Protein AF-A0A1E8FGC3-F1 (afdb_monomer)

Mean predicted aligned error: 10.85 Å

Nearest PDB structures (foldseek):
  5gl6-assembly2_B  TM=4.138E-01  e=1.112E+00  Mycolicibacterium smegmatis MC2 155
  7w6b-assembly1_A  TM=3.724E-01  e=5.476E+00  Streptococcus oralis ATCC 35037
  6u7g-assembly2_B  TM=2.887E-01  e=6.823E+00  Homo sapiens
  3fzz-assembly2_B  TM=2.451E-01  e=6.823E+00  Mus musculus

Foldseek 3Di:
DVVLVVVLVVLVVLQPPQDFAWDFWCALQNQFQKWKKWAFPVRDIDIFTWHHPDPRKIWTFDPDFQTKIKMAGTGLQFDPPVDPPDTHNKIKTAQGDAVTTFTFKMKIFRVVVQKWWQQAAQDPPDHHGGFHHKDKPDDDPQWDWDFDPAPDDRTGRMIMTGRPPGGHHHRDIMIMRIHMIGGPDRPNRCSVVVSVVSVVVVVVVVVVD

Radius of gyration: 23.13 Å; Cα contacts (8 Å, |Δi|>4): 502; chains: 1; bounding box: 55×41×76 Å

Structure (mmCIF, N/CA/C/O backbone):
data_AF-A0A1E8FGC3-F1
#
_entry.id   AF-A0A1E8FGC3-F1
#
loop_
_atom_site.group_PDB
_atom_site.id
_atom_site.type_symbol
_atom_site.label_atom_id
_atom_site.label_alt_id
_atom_site.label_comp_id
_atom_site.label_asym_id
_atom_site.label_entity_id
_atom_site.label_seq_id
_atom_site.pdbx_PDB_ins_code
_atom_site.Cartn_x
_atom_site.Cartn_y
_atom_site.Cartn_z
_atom_site.occupancy
_atom_site.B_iso_or_equiv
_atom_site.auth_seq_id
_atom_site.auth_comp_id
_atom_site.auth_asym_id
_atom_site.auth_atom_id
_atom_site.pdbx_PDB_model_num
ATOM 1 N N . MET A 1 1 ? -35.840 -13.912 43.875 1.00 50.34 1 MET A N 1
ATOM 2 C CA . MET A 1 1 ? -35.301 -14.511 42.632 1.00 50.34 1 MET A CA 1
ATOM 3 C C . MET A 1 1 ? -35.577 -13.643 41.404 1.00 50.34 1 MET A C 1
ATOM 5 O O . MET A 1 1 ? -34.613 -13.247 40.772 1.00 50.34 1 MET A O 1
ATOM 9 N N . LYS A 1 2 ? -36.827 -13.228 41.125 1.00 51.66 2 LYS A N 1
ATOM 10 C CA . LYS A 1 2 ? -37.170 -12.381 39.955 1.00 51.66 2 LYS A CA 1
ATOM 11 C C . LYS A 1 2 ? -36.380 -11.058 39.821 1.00 51.66 2 LYS A C 1
ATOM 13 O O . LYS A 1 2 ? -36.024 -10.684 38.717 1.00 51.66 2 LYS A O 1
ATOM 18 N N . LYS A 1 3 ? -36.044 -10.388 40.932 1.00 53.03 3 LYS A N 1
ATOM 19 C CA . LYS A 1 3 ? -35.334 -9.088 40.930 1.00 53.03 3 LYS A CA 1
ATOM 20 C C . LYS A 1 3 ? -33.875 -9.167 40.444 1.00 53.03 3 LYS A C 1
ATOM 22 O O . LYS A 1 3 ? -33.372 -8.209 39.878 1.00 53.03 3 LYS A O 1
ATOM 27 N N . TYR A 1 4 ? -33.217 -10.313 40.635 1.00 58.59 4 TYR A N 1
ATOM 28 C CA . TYR A 1 4 ? -31.814 -10.516 40.246 1.00 58.59 4 TYR A CA 1
ATOM 29 C C . TYR A 1 4 ? -31.668 -10.948 38.778 1.00 58.59 4 TYR A C 1
ATOM 31 O O . TYR A 1 4 ? -30.671 -10.626 38.146 1.00 58.59 4 TYR A O 1
ATOM 39 N N . LEU A 1 5 ? -32.690 -11.610 38.221 1.00 58.03 5 LEU A N 1
ATOM 40 C CA . LEU A 1 5 ? -32.760 -11.960 36.797 1.00 58.03 5 LEU A CA 1
ATOM 41 C C . LEU A 1 5 ? -32.915 -10.722 35.904 1.00 58.03 5 LEU A C 1
ATOM 43 O O . LEU A 1 5 ? -32.288 -10.649 34.857 1.00 58.03 5 LEU A O 1
ATOM 47 N N . ILE A 1 6 ? -33.695 -9.729 36.343 1.00 60.19 6 ILE A N 1
ATOM 48 C CA . ILE A 1 6 ? -33.874 -8.469 35.604 1.00 60.19 6 ILE A CA 1
ATOM 49 C C . ILE A 1 6 ? -32.572 -7.651 35.606 1.00 60.19 6 ILE A C 1
ATOM 51 O O . ILE A 1 6 ? -32.184 -7.129 34.569 1.00 60.19 6 ILE A O 1
ATOM 55 N N . ALA A 1 7 ? -31.851 -7.601 36.732 1.00 59.44 7 ALA A N 1
ATOM 56 C CA . ALA A 1 7 ? -30.554 -6.926 36.808 1.00 59.44 7 ALA A CA 1
ATOM 57 C C . ALA A 1 7 ? -29.481 -7.593 35.921 1.00 59.44 7 ALA A C 1
ATOM 59 O O . ALA A 1 7 ? -28.718 -6.891 35.266 1.00 59.44 7 ALA A O 1
ATOM 60 N N . MET A 1 8 ? -29.459 -8.933 35.839 1.00 59.53 8 MET A N 1
ATOM 61 C CA . MET A 1 8 ? -28.598 -9.655 34.887 1.00 59.53 8 MET A CA 1
ATOM 62 C C . MET A 1 8 ? -28.982 -9.383 33.430 1.00 59.53 8 MET A C 1
ATOM 64 O O . MET A 1 8 ? -28.097 -9.195 32.603 1.00 59.53 8 MET A O 1
ATOM 68 N N . ALA A 1 9 ? -30.278 -9.344 33.108 1.00 59.72 9 ALA A N 1
ATOM 69 C CA . ALA A 1 9 ? -30.739 -9.078 31.746 1.00 59.72 9 ALA A CA 1
ATOM 70 C C . ALA A 1 9 ? -30.369 -7.658 31.280 1.00 59.72 9 ALA A C 1
ATOM 72 O O . ALA A 1 9 ? -29.897 -7.492 30.161 1.00 59.72 9 ALA A O 1
ATOM 73 N N . VAL A 1 10 ? -30.501 -6.650 32.150 1.00 61.50 10 VAL A N 1
ATOM 74 C CA . VAL A 1 10 ? -30.110 -5.261 31.841 1.00 61.50 10 VAL A CA 1
ATOM 75 C C . VAL A 1 10 ? -28.591 -5.122 31.686 1.00 61.50 10 VAL A C 1
ATOM 77 O O . VAL A 1 10 ? -28.137 -4.453 30.762 1.00 61.50 10 VAL A O 1
ATOM 80 N N . ALA A 1 11 ? -27.802 -5.798 32.529 1.00 58.03 11 ALA A N 1
ATOM 81 C CA . ALA A 1 11 ? -26.344 -5.810 32.400 1.00 58.03 11 ALA A CA 1
ATOM 82 C C . ALA A 1 11 ? -25.876 -6.497 31.104 1.00 58.03 11 ALA A C 1
ATOM 84 O O . ALA A 1 11 ? -24.951 -6.009 30.462 1.00 58.03 11 ALA A O 1
ATOM 85 N N . MET A 1 12 ? -26.534 -7.584 30.680 1.00 56.78 12 MET A N 1
ATOM 86 C CA . MET A 1 12 ? -26.222 -8.241 29.406 1.00 56.78 12 MET A CA 1
ATOM 87 C C . MET A 1 12 ? -26.560 -7.352 28.206 1.00 56.78 12 MET A C 1
ATOM 89 O O . MET A 1 12 ? -25.716 -7.194 27.338 1.00 56.78 12 MET A O 1
ATOM 93 N N . VAL A 1 13 ? -27.730 -6.705 28.171 1.00 59.41 13 VAL A N 1
ATOM 94 C CA . VAL A 1 13 ? -28.122 -5.841 27.036 1.00 59.41 13 VAL A CA 1
ATOM 95 C C . VAL A 1 13 ? -27.201 -4.623 26.888 1.00 59.41 13 VAL A C 1
ATOM 97 O O . VAL A 1 13 ? -26.851 -4.264 25.770 1.00 59.41 13 VAL A O 1
ATOM 100 N N . ALA A 1 14 ? -26.730 -4.035 27.992 1.00 55.53 14 ALA A N 1
ATOM 101 C CA . ALA A 1 14 ? -25.766 -2.930 27.955 1.00 55.53 14 ALA A CA 1
ATOM 102 C C . ALA A 1 14 ? -24.338 -3.352 27.542 1.00 55.53 14 ALA A C 1
ATOM 104 O O . ALA A 1 14 ? -23.494 -2.494 27.306 1.00 55.53 14 ALA A O 1
ATOM 105 N N . SER A 1 15 ? -24.050 -4.657 27.474 1.00 52.38 15 SER A N 1
ATOM 106 C CA . SER A 1 15 ? -22.714 -5.184 27.157 1.00 52.38 15 SER A CA 1
ATOM 107 C C . SER A 1 15 ? -22.475 -5.414 25.659 1.00 52.38 15 SER A C 1
ATOM 109 O O . SER A 1 15 ? -21.340 -5.688 25.284 1.00 52.38 15 SER A O 1
ATOM 111 N N . PHE A 1 16 ? -23.508 -5.326 24.809 1.00 53.41 16 PHE A N 1
ATOM 112 C CA . PHE A 1 16 ? -23.444 -5.736 23.394 1.00 53.41 16 PHE A CA 1
ATOM 113 C C . PHE A 1 16 ? -23.372 -4.585 22.376 1.00 53.41 16 PHE A C 1
ATOM 115 O O . PHE A 1 16 ? -23.535 -4.829 21.187 1.00 53.41 16 PHE A O 1
ATOM 122 N N . SER A 1 17 ? -23.128 -3.343 22.796 1.00 49.72 17 SER A N 1
ATOM 123 C CA . SER A 1 17 ? -23.096 -2.185 21.886 1.00 49.72 17 SER A CA 1
ATOM 124 C C . SER A 1 17 ? -21.729 -1.498 21.839 1.00 49.72 17 SER A C 1
ATOM 126 O O . SER A 1 17 ? -21.640 -0.285 22.025 1.00 49.72 17 SER A O 1
ATOM 128 N N . ALA A 1 18 ? -20.660 -2.264 21.630 1.00 50.44 18 ALA A N 1
ATOM 129 C CA . ALA A 1 18 ? -19.385 -1.702 21.200 1.00 50.44 18 ALA A CA 1
ATOM 130 C C . ALA A 1 18 ? -19.299 -1.865 19.678 1.00 50.44 18 ALA A C 1
ATOM 132 O O . ALA A 1 18 ? -19.001 -2.952 19.193 1.00 50.44 18 ALA A O 1
ATOM 133 N N . ASN A 1 19 ? -19.630 -0.808 18.938 1.00 53.62 19 ASN A N 1
ATOM 134 C CA . ASN A 1 19 ? -19.254 -0.725 17.530 1.00 53.62 19 ASN A CA 1
ATOM 135 C C . ASN A 1 19 ? -17.783 -0.300 17.494 1.00 53.62 19 ASN A C 1
ATOM 137 O O . ASN A 1 19 ? -17.410 0.622 18.224 1.00 53.62 19 ASN A O 1
ATOM 141 N N . ALA A 1 20 ? -16.955 -0.977 16.698 1.00 55.41 20 ALA A N 1
ATOM 142 C CA . ALA A 1 20 ? -15.620 -0.474 16.403 1.00 55.41 20 ALA A CA 1
ATOM 143 C C . ALA A 1 20 ? -15.782 0.888 15.715 1.00 55.41 20 ALA A C 1
ATOM 145 O O . ALA A 1 20 ? -16.484 0.991 14.712 1.00 55.41 20 ALA A O 1
ATOM 146 N N . SER A 1 21 ? -15.229 1.93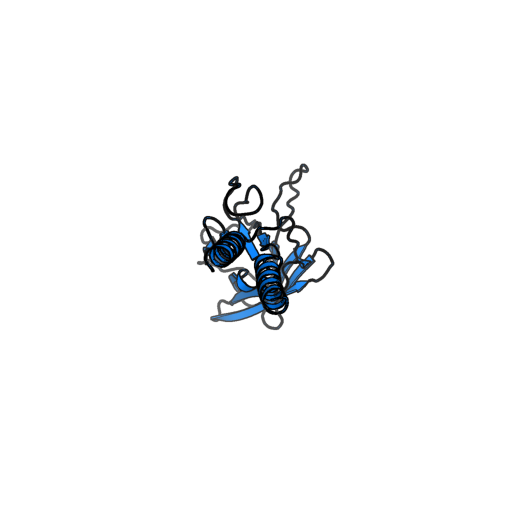8 16.318 1.00 68.94 21 SER A N 1
ATOM 147 C CA . SER A 1 21 ? -15.055 3.223 15.635 1.00 68.94 21 SER A CA 1
ATOM 148 C C . SER A 1 21 ? -13.870 3.097 14.681 1.00 68.94 21 SER A C 1
ATOM 150 O O . SER A 1 21 ? -13.056 2.194 14.854 1.00 68.94 21 SER A O 1
ATOM 152 N N . PHE A 1 22 ? -13.736 4.008 13.728 1.00 76.06 22 PHE A N 1
ATOM 153 C CA . PHE A 1 22 ? -12.507 4.175 12.952 1.00 76.06 22 PHE A CA 1
ATOM 154 C C . PHE A 1 22 ? -11.732 5.408 13.444 1.00 76.06 22 PHE A C 1
ATOM 156 O O . PHE A 1 22 ? -12.323 6.277 14.101 1.00 76.06 22 PHE A O 1
ATOM 163 N N . ILE A 1 23 ? -10.419 5.452 13.202 1.00 74.75 23 ILE A N 1
ATOM 164 C CA . ILE A 1 23 ? -9.526 6.565 13.572 1.00 74.75 23 ILE A CA 1
ATOM 165 C C . ILE A 1 23 ? -8.930 7.191 12.304 1.00 74.75 23 ILE A C 1
ATOM 167 O O . ILE A 1 23 ? -8.364 6.476 11.484 1.00 74.75 23 ILE A O 1
ATOM 171 N N . THR A 1 24 ? -9.049 8.521 12.187 1.00 70.56 24 THR A N 1
ATOM 172 C CA . THR A 1 24 ? -8.449 9.349 11.123 1.00 70.56 24 THR A CA 1
ATOM 173 C C . THR A 1 24 ? -6.958 9.559 11.367 1.00 70.56 24 THR A C 1
ATOM 175 O O . THR A 1 24 ? -6.530 9.590 12.525 1.00 70.56 24 THR A O 1
ATOM 178 N N . GLY A 1 25 ? -6.209 9.919 10.327 1.00 77.19 25 GLY A N 1
ATOM 179 C CA . GLY A 1 25 ? -4.827 10.376 10.483 1.00 77.19 25 GLY A CA 1
ATOM 180 C C . GLY A 1 25 ? -3.825 9.233 10.546 1.00 77.19 25 GLY A C 1
ATOM 181 O O . GLY A 1 25 ? -2.815 9.348 11.240 1.00 77.19 25 GLY A O 1
ATOM 182 N N . VAL A 1 26 ? -4.139 8.118 9.883 1.00 87.81 26 VAL A N 1
ATOM 183 C CA . VAL A 1 26 ? -3.269 6.946 9.816 1.00 87.81 26 VAL A CA 1
ATOM 184 C C . VAL A 1 26 ? -2.040 7.313 9.004 1.00 87.81 26 VAL A C 1
ATOM 186 O O . VAL A 1 26 ? -2.127 7.553 7.797 1.00 87.81 26 VAL A O 1
ATOM 189 N N . THR A 1 27 ? -0.890 7.354 9.668 1.00 90.75 27 THR A N 1
ATOM 190 C CA . THR A 1 27 ? 0.381 7.658 9.020 1.00 90.75 27 THR A CA 1
ATOM 191 C C . THR A 1 27 ? 1.063 6.404 8.490 1.00 90.75 27 THR A C 1
ATOM 193 O O . THR A 1 27 ? 0.763 5.285 8.908 1.00 90.75 27 THR A O 1
ATOM 196 N N . GLY A 1 28 ? 2.064 6.581 7.625 1.00 90.69 28 GLY A N 1
ATOM 197 C CA . GLY A 1 28 ? 2.915 5.473 7.189 1.00 90.69 28 GLY A CA 1
ATOM 198 C C . GLY A 1 28 ? 3.582 4.721 8.349 1.00 90.69 28 GLY A C 1
ATOM 199 O O . GLY A 1 28 ? 3.829 3.526 8.230 1.00 90.69 28 GLY A O 1
ATOM 200 N N . ALA A 1 29 ? 3.841 5.368 9.490 1.00 92.25 29 ALA A N 1
ATOM 201 C CA . ALA A 1 29 ? 4.400 4.691 10.664 1.00 92.25 29 ALA A CA 1
ATOM 202 C C . ALA A 1 29 ? 3.380 3.790 11.388 1.00 92.25 29 ALA A C 1
ATOM 204 O O . ALA A 1 29 ? 3.768 2.778 11.974 1.00 92.25 29 ALA A O 1
ATOM 205 N N . ASP A 1 30 ? 2.090 4.133 11.337 1.00 91.88 30 ASP A N 1
ATOM 206 C CA . ASP A 1 30 ? 1.026 3.390 12.025 1.00 91.88 30 ASP A CA 1
ATOM 207 C C . ASP A 1 30 ? 0.712 2.063 11.325 1.00 91.88 30 ASP A C 1
ATOM 209 O O . ASP A 1 30 ? 0.358 1.086 11.974 1.00 91.88 30 ASP A O 1
ATOM 213 N N . MET A 1 31 ? 0.928 2.008 10.012 1.00 92.69 31 MET A N 1
ATOM 214 C CA . MET A 1 31 ? 0.630 0.888 9.109 1.00 92.69 31 MET A CA 1
ATOM 215 C C . MET A 1 31 ? 1.508 -0.365 9.286 1.00 92.69 31 MET A C 1
ATOM 217 O O . MET A 1 31 ? 1.504 -1.264 8.442 1.00 92.69 31 MET A O 1
ATOM 221 N N . ALA A 1 32 ? 2.289 -0.444 10.363 1.00 93.31 32 ALA A N 1
ATOM 222 C CA . ALA A 1 32 ? 3.163 -1.578 10.619 1.00 93.31 32 ALA A CA 1
ATOM 223 C C . ALA A 1 32 ? 2.374 -2.901 10.680 1.00 93.31 32 ALA A C 1
ATOM 225 O O . ALA A 1 32 ? 1.359 -3.008 11.367 1.00 93.31 32 ALA A O 1
ATOM 226 N N . GLY A 1 33 ? 2.870 -3.928 9.985 1.00 92.81 33 GLY A N 1
ATOM 227 C CA . GLY A 1 33 ? 2.230 -5.247 9.922 1.00 92.81 33 GLY A CA 1
ATOM 228 C C . GLY A 1 33 ? 1.364 -5.500 8.685 1.00 92.81 33 GLY A C 1
ATOM 229 O O . GLY A 1 33 ? 0.943 -6.637 8.489 1.00 92.81 33 GLY A O 1
ATOM 230 N N . ILE A 1 34 ? 1.130 -4.496 7.833 1.00 95.06 34 ILE A N 1
ATOM 231 C CA . ILE A 1 34 ? 0.504 -4.688 6.514 1.00 95.06 34 ILE A CA 1
ATOM 232 C C . ILE A 1 34 ? 1.370 -5.607 5.644 1.00 95.06 34 ILE A C 1
ATOM 234 O O . ILE A 1 34 ? 2.593 -5.472 5.619 1.00 95.06 34 ILE A O 1
ATOM 238 N N . GLU A 1 35 ? 0.744 -6.506 4.886 1.00 96.75 35 GLU A N 1
ATOM 239 C CA . GLU A 1 35 ? 1.446 -7.347 3.917 1.00 96.75 35 GLU A CA 1
ATOM 240 C C . GLU A 1 35 ? 1.371 -6.739 2.515 1.00 96.75 35 GLU A C 1
ATOM 242 O O . GLU A 1 35 ? 0.292 -6.499 1.964 1.00 96.75 35 GLU A O 1
ATOM 247 N N . VAL A 1 36 ? 2.539 -6.523 1.913 1.00 97.62 36 VAL A N 1
ATOM 248 C CA . VAL A 1 36 ? 2.691 -6.033 0.544 1.00 97.62 36 VAL A CA 1
ATOM 249 C C . VAL A 1 36 ? 3.303 -7.139 -0.296 1.00 97.62 36 VAL A C 1
ATOM 251 O O . VAL A 1 36 ? 4.404 -7.600 -0.018 1.00 97.62 36 VAL A O 1
ATOM 254 N N . THR A 1 37 ? 2.586 -7.571 -1.325 1.00 97.38 37 THR A N 1
ATOM 255 C CA . THR A 1 37 ? 2.991 -8.662 -2.211 1.00 97.38 37 THR A CA 1
ATOM 256 C C . THR A 1 37 ? 3.184 -8.157 -3.631 1.00 97.38 37 THR A C 1
ATOM 258 O O . THR A 1 37 ? 2.309 -7.505 -4.195 1.00 97.38 37 THR A O 1
ATOM 261 N N . VAL A 1 38 ? 4.312 -8.512 -4.227 1.00 97.06 38 VAL A N 1
ATOM 262 C CA . VAL A 1 38 ? 4.693 -8.192 -5.597 1.00 97.06 38 VAL A CA 1
ATOM 263 C C . VAL A 1 38 ? 4.804 -9.487 -6.394 1.00 97.06 38 VAL A C 1
ATOM 265 O O . VAL A 1 38 ? 5.448 -10.440 -5.962 1.00 97.06 38 VAL A O 1
ATOM 268 N N . SER A 1 39 ? 4.161 -9.532 -7.560 1.00 96.00 39 SER A N 1
ATOM 269 C CA . SER A 1 39 ? 4.302 -10.627 -8.527 1.00 96.00 39 SER A CA 1
ATOM 270 C C . SER A 1 39 ? 5.148 -10.169 -9.703 1.00 96.00 39 SER A C 1
ATOM 272 O O . SER A 1 39 ? 4.937 -9.074 -10.222 1.00 96.00 39 SER A O 1
ATOM 274 N N . PHE A 1 40 ? 6.080 -11.009 -10.138 1.00 94.81 40 PHE A N 1
ATOM 275 C CA . PHE A 1 40 ? 6.985 -10.719 -11.244 1.00 94.81 40 PHE A CA 1
ATOM 276 C C . PHE A 1 40 ? 6.608 -11.507 -12.501 1.00 94.81 40 PHE A C 1
ATOM 278 O O . PHE A 1 40 ? 5.952 -12.549 -12.443 1.00 94.81 40 PHE A O 1
ATOM 285 N N . LEU A 1 41 ? 7.084 -11.039 -13.657 1.00 92.81 41 LEU A N 1
ATOM 286 C CA . LEU A 1 41 ? 6.810 -11.656 -14.961 1.00 92.81 41 LEU A CA 1
ATOM 287 C C . LEU A 1 41 ? 7.301 -13.110 -15.072 1.00 92.81 41 LEU A C 1
ATOM 289 O O . LEU A 1 41 ? 6.731 -13.905 -15.817 1.00 92.81 41 LEU A O 1
ATOM 293 N N . ASP A 1 42 ? 8.356 -13.471 -14.341 1.00 90.56 42 ASP A N 1
ATOM 294 C CA . ASP A 1 42 ? 8.881 -14.841 -14.303 1.00 90.56 42 ASP A CA 1
ATOM 295 C C . ASP A 1 42 ? 8.032 -15.799 -13.443 1.00 90.56 42 ASP A C 1
ATOM 297 O O . ASP A 1 42 ? 8.342 -16.990 -13.349 1.00 90.56 42 ASP A O 1
ATOM 301 N N . GLY A 1 43 ? 6.948 -15.292 -12.846 1.00 91.69 43 GLY A N 1
ATOM 302 C CA . GLY A 1 43 ? 6.042 -16.021 -11.966 1.00 91.69 43 GLY A CA 1
ATOM 303 C C . GLY A 1 43 ? 6.520 -16.107 -10.518 1.00 91.69 43 GLY A C 1
ATOM 304 O O . GLY A 1 43 ? 5.843 -16.737 -9.702 1.00 91.69 43 GLY A O 1
ATOM 305 N N . SER A 1 44 ? 7.666 -15.508 -10.179 1.00 93.31 44 SER A N 1
ATOM 306 C CA . SER A 1 44 ? 8.077 -15.362 -8.785 1.00 93.31 44 SER A CA 1
ATOM 307 C C . SER A 1 44 ? 7.187 -14.349 -8.061 1.00 93.31 44 SER A C 1
ATOM 309 O O . SER A 1 44 ? 6.567 -13.472 -8.667 1.00 93.31 44 SER A O 1
ATOM 311 N N . ILE A 1 45 ? 7.088 -14.516 -6.745 1.00 95.25 45 ILE A N 1
ATOM 312 C CA . ILE A 1 45 ? 6.288 -13.673 -5.863 1.00 95.25 45 ILE A CA 1
ATOM 313 C C . ILE A 1 45 ? 7.152 -13.346 -4.652 1.00 95.25 45 ILE A C 1
ATOM 315 O O . ILE A 1 45 ? 7.791 -14.241 -4.092 1.00 95.25 45 ILE A O 1
ATOM 319 N N . GLU A 1 46 ? 7.155 -12.083 -4.249 1.00 95.44 46 GLU A N 1
ATOM 320 C CA . GLU A 1 46 ? 7.793 -11.623 -3.020 1.00 95.44 46 GLU A CA 1
ATOM 321 C C . GLU A 1 46 ? 6.760 -10.903 -2.157 1.00 95.44 46 GLU A C 1
ATOM 323 O O . GLU A 1 46 ? 5.984 -10.091 -2.654 1.00 95.44 46 GLU A O 1
ATOM 328 N N . THR A 1 47 ? 6.759 -11.200 -0.862 1.00 96.12 47 THR A N 1
ATOM 329 C CA . THR A 1 47 ? 5.929 -10.515 0.128 1.00 96.12 47 THR A CA 1
ATOM 330 C C . THR A 1 47 ? 6.848 -9.880 1.155 1.00 96.12 47 THR A C 1
ATOM 332 O O . THR A 1 47 ? 7.738 -10.550 1.677 1.00 96.12 47 THR A O 1
ATOM 335 N N . ALA A 1 48 ? 6.613 -8.609 1.452 1.00 96.56 48 ALA A N 1
ATOM 336 C CA . ALA A 1 48 ? 7.277 -7.882 2.519 1.00 96.56 48 ALA A CA 1
ATOM 337 C C . ALA A 1 48 ? 6.235 -7.319 3.487 1.00 96.56 48 ALA A C 1
ATOM 339 O O . ALA A 1 48 ? 5.123 -6.952 3.098 1.00 96.56 48 ALA A O 1
ATOM 340 N N . THR A 1 49 ? 6.605 -7.264 4.761 1.00 96.50 49 THR A N 1
ATOM 341 C CA . THR A 1 49 ? 5.785 -6.654 5.802 1.00 96.50 49 THR A CA 1
ATOM 342 C C . THR A 1 49 ? 6.139 -5.179 5.915 1.00 96.50 49 THR A C 1
ATOM 344 O O . THR A 1 49 ? 7.306 -4.800 5.856 1.00 96.50 49 THR A O 1
ATOM 347 N N . TRP A 1 50 ? 5.122 -4.342 6.064 1.00 97.06 50 TRP A N 1
ATOM 348 C CA . TRP A 1 50 ? 5.279 -2.915 6.272 1.00 97.06 50 TRP A CA 1
ATOM 349 C C . TRP A 1 50 ? 5.888 -2.625 7.644 1.00 97.06 50 TRP A C 1
ATOM 351 O O . TRP A 1 50 ? 5.413 -3.131 8.665 1.00 97.06 50 TRP A O 1
ATOM 361 N N . GLU A 1 51 ? 6.898 -1.763 7.676 1.00 96.69 51 GLU A N 1
ATOM 362 C CA . GLU A 1 51 ? 7.593 -1.348 8.890 1.00 96.69 51 GLU A CA 1
ATOM 363 C C . GLU A 1 51 ? 7.660 0.177 9.001 1.00 96.69 51 GLU A C 1
ATOM 365 O O . GLU A 1 51 ? 7.775 0.897 8.006 1.00 96.69 51 GLU A O 1
ATOM 370 N N . ALA A 1 52 ? 7.626 0.685 10.234 1.00 96.50 52 ALA A N 1
ATOM 371 C CA . ALA A 1 52 ? 7.851 2.099 10.502 1.00 96.50 52 ALA A CA 1
ATOM 372 C C . ALA A 1 52 ? 9.332 2.454 10.294 1.00 96.50 52 ALA A C 1
ATOM 374 O O . ALA A 1 52 ? 10.225 1.836 10.875 1.00 96.50 52 ALA A O 1
ATOM 375 N N . THR A 1 53 ? 9.596 3.495 9.506 1.00 95.31 53 THR A N 1
ATOM 376 C CA . THR A 1 53 ? 10.951 4.007 9.231 1.00 95.31 53 THR A CA 1
ATOM 377 C C . THR A 1 53 ? 11.227 5.332 9.939 1.00 95.31 53 THR A C 1
ATOM 379 O O . THR A 1 53 ? 12.384 5.696 10.163 1.00 95.31 53 THR A O 1
ATOM 382 N N . SER A 1 54 ? 10.175 6.053 10.330 1.00 93.81 54 SER A N 1
ATOM 383 C CA . SER A 1 54 ? 10.251 7.276 11.126 1.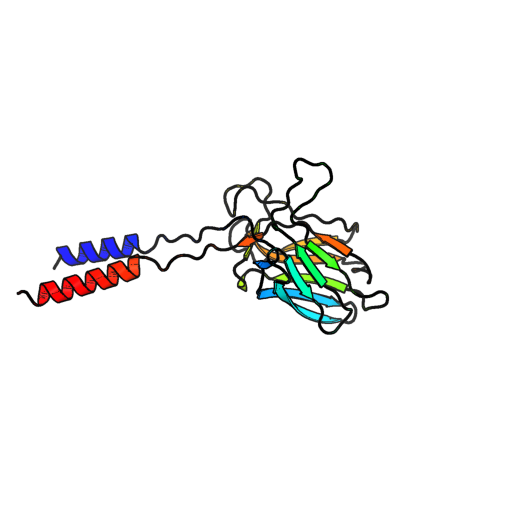00 93.81 54 SER A CA 1
ATOM 384 C C . SER A 1 54 ? 9.029 7.399 12.049 1.00 93.81 54 SER A C 1
ATOM 386 O O . SER A 1 54 ? 8.273 6.449 12.222 1.00 93.81 54 SER A O 1
ATOM 388 N N . ALA A 1 55 ? 8.838 8.564 12.674 1.00 89.94 55 ALA A N 1
ATOM 389 C CA . ALA A 1 55 ? 7.641 8.844 13.469 1.00 89.94 55 ALA A CA 1
ATOM 390 C C . ALA A 1 55 ? 6.364 9.014 12.622 1.00 89.94 55 ALA A C 1
ATOM 392 O O . ALA A 1 55 ? 5.274 8.955 13.176 1.00 89.94 55 ALA A O 1
ATOM 393 N N . THR A 1 56 ? 6.502 9.267 11.319 1.00 89.81 56 THR A N 1
ATOM 394 C CA . THR A 1 56 ? 5.386 9.498 10.381 1.00 89.81 56 THR A CA 1
ATOM 395 C C . THR A 1 56 ? 5.484 8.646 9.121 1.00 89.81 56 THR A C 1
ATOM 397 O O . THR A 1 56 ? 4.511 8.546 8.380 1.00 89.81 56 THR A O 1
ATOM 400 N N . ALA A 1 57 ? 6.643 8.037 8.870 1.00 93.25 57 ALA A N 1
ATOM 401 C CA . ALA A 1 57 ? 6.924 7.287 7.660 1.00 93.25 57 ALA A CA 1
ATOM 402 C C . ALA A 1 57 ? 7.034 5.791 7.925 1.00 93.25 57 ALA A C 1
ATOM 404 O O . ALA A 1 57 ? 7.534 5.356 8.967 1.00 93.25 57 ALA A O 1
ATOM 405 N N . GLY A 1 58 ? 6.658 5.011 6.922 1.00 96.25 58 GLY A N 1
ATOM 406 C CA . GLY A 1 58 ? 6.858 3.573 6.881 1.00 96.25 58 GLY A CA 1
ATOM 407 C C . GLY A 1 58 ? 6.830 3.048 5.455 1.00 96.25 58 GLY A C 1
ATOM 408 O O . GLY A 1 58 ? 6.622 3.799 4.499 1.00 96.25 58 GLY A O 1
ATOM 409 N N . GLY A 1 59 ? 7.094 1.760 5.314 1.00 96.81 59 GLY A N 1
ATOM 410 C CA . GLY A 1 59 ? 7.028 1.095 4.029 1.00 96.81 59 GLY A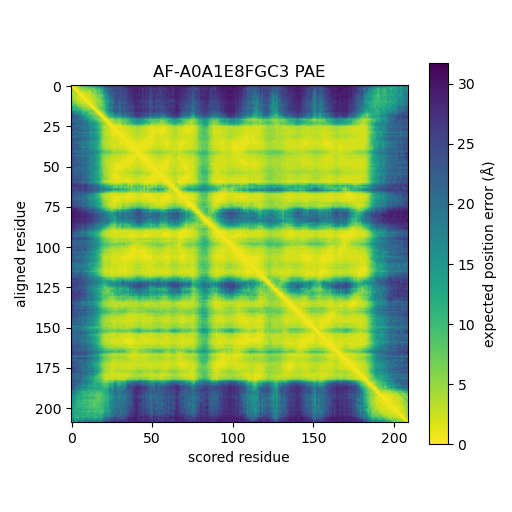 CA 1
ATOM 411 C C . GLY A 1 59 ? 7.333 -0.387 4.107 1.00 96.81 59 GLY A C 1
ATOM 412 O O . GLY A 1 59 ? 7.836 -0.885 5.112 1.00 96.81 59 GLY A O 1
ATOM 413 N N . ALA A 1 60 ? 7.046 -1.074 3.012 1.00 97.44 60 ALA A N 1
ATOM 414 C CA . ALA A 1 60 ? 7.491 -2.430 2.750 1.00 97.44 60 ALA A CA 1
ATOM 415 C C . ALA A 1 60 ? 8.622 -2.388 1.715 1.00 97.44 60 ALA A C 1
ATOM 417 O O . ALA A 1 60 ? 8.528 -1.680 0.708 1.00 97.44 60 ALA A O 1
ATOM 418 N N . PHE A 1 61 ? 9.689 -3.141 1.961 1.00 96.31 61 PHE A N 1
ATOM 419 C CA . PHE A 1 61 ? 10.904 -3.129 1.150 1.00 96.31 61 PHE A CA 1
ATOM 420 C C . PHE A 1 61 ? 11.243 -4.551 0.712 1.00 96.31 61 PHE A C 1
ATOM 422 O O . PHE A 1 61 ? 11.153 -5.481 1.511 1.00 96.31 61 PHE A O 1
ATOM 429 N N . SER A 1 62 ? 11.652 -4.714 -0.545 1.00 90.38 62 SER A N 1
ATOM 430 C CA . SER A 1 62 ? 12.201 -5.974 -1.039 1.00 90.38 62 SER A CA 1
ATOM 431 C C . SER A 1 62 ? 13.453 -6.340 -0.250 1.00 90.38 62 SER A C 1
ATOM 433 O O . SER A 1 62 ? 14.380 -5.536 -0.120 1.00 90.38 62 SER A O 1
ATOM 435 N N . GLU A 1 63 ? 13.500 -7.573 0.241 1.00 76.69 63 GLU A N 1
ATOM 436 C CA . GLU A 1 63 ? 14.691 -8.121 0.892 1.00 76.69 63 GLU A CA 1
ATOM 437 C C . GLU A 1 63 ? 15.559 -8.908 -0.097 1.00 76.69 63 GLU A C 1
ATOM 439 O O . GLU A 1 63 ? 16.713 -9.232 0.207 1.00 76.69 63 GLU A O 1
ATOM 444 N N . THR A 1 64 ? 15.013 -9.254 -1.270 1.00 81.25 64 THR A N 1
ATOM 445 C CA . THR A 1 64 ? 15.630 -10.240 -2.160 1.00 81.25 64 THR A CA 1
ATOM 446 C C . THR A 1 64 ? 15.583 -9.879 -3.643 1.00 81.25 64 THR A C 1
ATOM 448 O O . THR A 1 64 ? 16.643 -9.808 -4.272 1.00 81.25 64 THR A O 1
ATOM 451 N N . ILE A 1 65 ? 14.398 -9.692 -4.234 1.00 77.19 65 ILE A N 1
ATOM 452 C CA . ILE A 1 65 ? 14.228 -9.658 -5.690 1.00 77.19 65 ILE A CA 1
ATOM 453 C C . ILE A 1 65 ? 13.905 -8.244 -6.160 1.00 77.19 65 ILE A C 1
ATOM 455 O O . ILE A 1 65 ? 12.838 -7.692 -5.925 1.00 77.19 65 ILE A O 1
ATOM 459 N N . GLY A 1 66 ? 14.826 -7.674 -6.930 1.00 74.44 66 GLY A N 1
ATOM 460 C CA . GLY A 1 66 ? 14.560 -6.456 -7.685 1.00 74.44 66 GLY A CA 1
ATOM 461 C C . GLY A 1 66 ? 14.565 -5.171 -6.865 1.00 74.44 66 GLY A C 1
ATOM 462 O O . GLY A 1 66 ? 14.550 -4.125 -7.488 1.00 74.44 66 GLY A O 1
ATOM 463 N N . GLY A 1 67 ? 14.645 -5.191 -5.529 1.00 90.50 67 GLY A N 1
ATOM 464 C CA . GLY A 1 67 ? 14.847 -3.966 -4.740 1.00 90.50 67 GLY A CA 1
ATOM 465 C C . GLY A 1 67 ? 13.652 -3.006 -4.761 1.00 90.50 67 GLY A C 1
ATOM 466 O O . GLY A 1 67 ? 13.824 -1.800 -4.593 1.00 90.50 67 GLY A O 1
ATOM 467 N N . TRP A 1 68 ? 12.444 -3.515 -5.018 1.00 96.06 68 TRP A N 1
ATOM 468 C CA . TRP A 1 68 ? 11.224 -2.709 -5.000 1.00 96.06 68 TRP A CA 1
ATOM 469 C C . TRP A 1 68 ? 10.900 -2.213 -3.587 1.00 96.06 68 TRP A C 1
ATOM 471 O O . TRP A 1 68 ? 11.370 -2.756 -2.585 1.00 96.06 68 TRP A O 1
ATOM 481 N N . SER A 1 69 ? 10.082 -1.170 -3.498 1.00 97.25 69 SER A N 1
ATOM 482 C CA . SER A 1 69 ? 9.541 -0.711 -2.215 1.00 97.25 69 SER A CA 1
ATOM 483 C C . SER A 1 69 ? 8.203 -0.015 -2.389 1.00 97.25 69 SER A C 1
ATOM 485 O O . SER A 1 69 ? 7.928 0.556 -3.441 1.00 97.25 69 SER A O 1
ATOM 487 N N . LEU A 1 70 ? 7.384 -0.047 -1.346 1.00 97.56 70 LEU A N 1
ATOM 488 C CA . LEU A 1 70 ? 6.164 0.738 -1.226 1.00 97.56 70 LEU A CA 1
ATOM 489 C C . LEU A 1 70 ? 6.248 1.534 0.069 1.00 97.56 70 LEU A C 1
ATOM 491 O O . LEU A 1 70 ? 6.424 0.946 1.130 1.00 97.56 70 LEU A O 1
ATOM 495 N N . THR A 1 71 ? 6.162 2.857 -0.016 1.00 96.62 71 THR A N 1
ATOM 496 C CA . THR A 1 71 ? 6.414 3.747 1.129 1.00 96.62 71 THR A CA 1
ATOM 497 C C . THR A 1 71 ? 5.362 4.836 1.242 1.00 96.62 71 THR A C 1
ATOM 499 O O . THR A 1 71 ? 4.818 5.275 0.235 1.00 96.62 71 THR A O 1
ATOM 502 N N . LEU A 1 72 ? 5.111 5.308 2.457 1.00 94.00 72 LEU A N 1
ATOM 503 C CA . LEU A 1 72 ? 4.289 6.485 2.736 1.00 94.00 72 LEU A CA 1
ATOM 504 C C . LEU A 1 72 ? 4.970 7.293 3.845 1.00 94.00 72 LEU A C 1
ATOM 506 O O . LEU A 1 72 ? 5.417 6.716 4.837 1.00 94.00 72 LEU A O 1
ATOM 510 N N . ASP A 1 73 ? 5.027 8.616 3.693 1.00 91.38 73 ASP A N 1
ATOM 511 C CA . ASP A 1 73 ? 5.424 9.538 4.761 1.00 91.38 73 ASP A CA 1
ATOM 512 C C . ASP A 1 73 ? 4.295 10.526 5.042 1.00 91.38 73 ASP A C 1
ATOM 514 O O . ASP A 1 73 ? 3.855 11.261 4.157 1.00 91.38 73 ASP A O 1
ATOM 518 N N . GLY A 1 74 ? 3.840 10.535 6.291 1.00 87.19 74 GLY A N 1
ATOM 519 C CA . GLY A 1 74 ? 2.712 11.335 6.731 1.00 87.19 74 GLY A CA 1
ATOM 520 C C . GLY A 1 74 ? 1.393 10.581 6.648 1.00 87.19 74 GLY A C 1
ATOM 521 O O . GLY A 1 74 ? 1.358 9.357 6.550 1.00 87.19 74 GLY A O 1
ATOM 522 N N . ASP A 1 75 ? 0.318 11.349 6.769 1.00 86.06 75 ASP A N 1
ATOM 523 C CA . ASP A 1 75 ? -1.063 10.875 6.787 1.00 86.06 75 ASP A CA 1
ATOM 524 C C . ASP A 1 75 ? -1.463 10.306 5.424 1.00 86.06 75 ASP A C 1
ATOM 526 O O . ASP A 1 75 ? -1.215 10.951 4.408 1.00 86.06 75 ASP A O 1
ATOM 530 N N . SER A 1 76 ? -2.081 9.126 5.417 1.00 84.50 76 SER A N 1
ATOM 531 C CA . SER A 1 76 ? -2.651 8.480 4.230 1.00 84.50 76 SER A CA 1
ATOM 532 C C . SER A 1 76 ? -3.889 9.184 3.687 1.00 84.50 76 SER A C 1
ATOM 534 O O . SER A 1 76 ? -4.258 8.939 2.542 1.00 84.50 76 SER A O 1
ATOM 536 N N . PHE A 1 77 ? -4.494 10.093 4.455 1.00 75.50 77 PHE A N 1
ATOM 537 C CA . PHE A 1 77 ? -5.636 10.868 4.000 1.00 75.50 77 PHE A CA 1
ATOM 538 C C . PHE A 1 77 ? -5.244 11.755 2.807 1.00 75.50 77 PHE A C 1
ATOM 540 O O . PHE A 1 77 ? -4.666 12.838 2.950 1.00 75.50 77 PHE A O 1
ATOM 547 N N . GLY A 1 78 ? -5.568 11.274 1.605 1.00 62.06 78 GLY A N 1
ATOM 548 C CA . GLY A 1 78 ? -5.341 11.962 0.343 1.00 62.06 78 GLY A CA 1
ATOM 549 C C . GLY A 1 78 ? -6.007 13.334 0.355 1.00 62.06 78 GLY A C 1
ATOM 550 O O . GLY A 1 78 ? -7.232 13.444 0.273 1.00 62.06 78 GLY A O 1
ATOM 551 N N . SER A 1 79 ? -5.234 14.411 0.463 1.00 59.41 79 SER A N 1
ATOM 552 C CA . SER A 1 79 ? -5.780 15.765 0.390 1.00 59.41 79 SER A CA 1
ATOM 553 C C . SER A 1 79 ? -4.973 16.605 -0.578 1.00 59.41 79 SER A C 1
ATOM 555 O O . SER A 1 79 ? -3.749 16.692 -0.490 1.00 59.41 79 SER A O 1
ATOM 557 N N . ASN A 1 80 ? -5.686 17.262 -1.491 1.00 48.47 80 ASN A N 1
ATOM 558 C CA . ASN A 1 80 ? -5.164 18.445 -2.145 1.00 48.47 80 ASN A CA 1
ATOM 559 C C . ASN A 1 80 ? -5.129 19.499 -1.038 1.00 48.47 80 ASN A C 1
ATOM 561 O O . ASN A 1 80 ? -6.180 19.942 -0.567 1.00 48.47 80 ASN A O 1
ATOM 565 N N . THR A 1 81 ? -3.944 19.814 -0.527 1.00 52.09 81 THR A N 1
ATOM 566 C CA . THR A 1 81 ? -3.835 20.902 0.449 1.00 52.09 81 THR A CA 1
ATOM 567 C C . THR A 1 81 ? -4.382 22.197 -0.178 1.00 52.09 81 THR A C 1
ATOM 569 O O . THR A 1 81 ? -4.530 22.290 -1.396 1.00 52.09 81 THR A O 1
ATOM 572 N N . ASP A 1 82 ? -4.634 23.250 0.605 1.00 50.88 82 ASP A N 1
ATOM 573 C CA . ASP A 1 82 ? -4.976 24.574 0.039 1.00 50.88 82 ASP A CA 1
ATOM 574 C C . ASP A 1 82 ? -3.851 25.158 -0.862 1.00 50.88 82 ASP A C 1
ATOM 576 O O . ASP A 1 82 ? -3.967 26.269 -1.388 1.00 50.88 82 ASP A O 1
ATOM 580 N N . VAL A 1 83 ? -2.744 24.425 -1.032 1.00 50.91 83 VAL A N 1
ATOM 581 C CA . VAL A 1 83 ? -1.662 24.683 -1.976 1.00 50.91 83 VAL A CA 1
ATOM 582 C C . VAL A 1 83 ? -1.881 23.834 -3.239 1.00 50.91 83 VAL A C 1
ATOM 584 O O . VAL A 1 83 ? -1.884 22.605 -3.146 1.00 50.91 83 VAL A O 1
ATOM 587 N N . PRO A 1 84 ? -2.019 24.461 -4.423 1.00 50.97 84 PRO A N 1
ATOM 588 C CA . PRO A 1 84 ? -2.076 23.745 -5.695 1.00 50.97 84 PRO A CA 1
ATOM 589 C C . PRO A 1 84 ? -0.899 22.774 -5.859 1.00 50.97 84 PRO A C 1
ATOM 591 O O . PRO A 1 84 ? 0.234 23.126 -5.530 1.00 50.97 84 PRO A O 1
ATOM 594 N N . ASP A 1 85 ? -1.180 21.582 -6.387 1.00 51.81 85 ASP A N 1
ATOM 595 C CA . ASP A 1 85 ? -0.206 20.534 -6.736 1.00 51.81 85 ASP A CA 1
ATOM 596 C C . ASP A 1 85 ? 0.558 19.910 -5.548 1.00 51.81 85 ASP A C 1
ATOM 598 O O . ASP A 1 85 ? 1.563 19.224 -5.741 1.00 51.81 85 ASP A O 1
ATOM 602 N N . VAL A 1 86 ? 0.085 20.110 -4.312 1.00 52.03 86 VAL A N 1
ATOM 603 C CA . VAL A 1 86 ? 0.607 19.416 -3.126 1.00 52.03 86 VAL A CA 1
ATOM 604 C C . VAL A 1 86 ? -0.381 18.337 -2.700 1.00 52.03 86 VAL A C 1
ATOM 606 O O . VAL A 1 86 ? -1.399 18.615 -2.060 1.00 52.03 86 VAL A O 1
ATOM 609 N N . TYR A 1 87 ? -0.027 17.101 -3.039 1.00 59.38 87 TYR A N 1
ATOM 610 C CA . TYR A 1 87 ? -0.710 15.890 -2.609 1.00 59.38 87 TYR A CA 1
ATOM 611 C C . TYR A 1 87 ? -0.061 15.374 -1.320 1.00 59.38 87 TYR A C 1
ATOM 613 O O . TYR A 1 87 ? 1.135 15.082 -1.293 1.00 59.38 87 TYR A O 1
ATOM 621 N N . VAL A 1 88 ? -0.844 15.279 -0.248 1.00 66.19 88 VAL A N 1
ATOM 622 C CA . VAL A 1 88 ? -0.490 14.509 0.958 1.00 66.19 88 VAL A CA 1
ATOM 623 C C . VAL A 1 88 ? -1.184 13.147 0.897 1.00 66.19 88 VAL A C 1
ATOM 625 O O . VAL A 1 88 ? -2.193 13.032 0.207 1.00 66.19 88 VAL A O 1
ATOM 628 N N . GLY A 1 89 ? -0.639 12.116 1.549 1.00 76.88 89 GLY A N 1
ATOM 629 C CA . GLY A 1 89 ? -1.198 10.754 1.485 1.00 76.88 89 GLY A CA 1
ATOM 630 C C . GLY A 1 89 ? -0.833 9.954 0.243 1.00 76.88 89 GLY A C 1
ATOM 631 O O . GLY A 1 89 ? -1.567 9.055 -0.159 1.00 76.88 89 GLY A O 1
ATOM 632 N N . VAL A 1 90 ? 0.304 10.273 -0.380 1.00 87.81 90 VAL A N 1
ATOM 633 C CA . VAL A 1 90 ? 0.784 9.558 -1.564 1.00 87.81 90 VAL A CA 1
ATOM 634 C C . VAL A 1 90 ? 1.722 8.431 -1.159 1.00 87.81 90 VAL A C 1
ATOM 636 O O . VAL A 1 90 ? 2.807 8.654 -0.618 1.00 87.81 90 VAL A O 1
ATOM 639 N N . TRP A 1 91 ? 1.309 7.216 -1.483 1.00 93.00 91 TRP A N 1
ATOM 640 C CA . TRP A 1 91 ? 2.141 6.033 -1.423 1.00 93.00 91 TRP A CA 1
ATOM 641 C C . TRP A 1 91 ? 3.061 6.035 -2.645 1.00 93.00 91 TRP A C 1
ATOM 643 O O . TRP A 1 91 ? 2.610 6.199 -3.776 1.00 93.00 91 TRP A O 1
ATOM 653 N N . ASN A 1 92 ? 4.357 5.855 -2.427 1.00 94.81 92 ASN A N 1
ATOM 654 C CA . ASN A 1 92 ? 5.361 5.802 -3.479 1.00 94.81 92 ASN A CA 1
ATOM 655 C C . ASN A 1 92 ? 5.775 4.352 -3.694 1.00 94.81 92 ASN A C 1
ATOM 657 O O . ASN A 1 92 ? 6.414 3.748 -2.826 1.00 94.81 92 ASN A O 1
ATOM 661 N N . PHE A 1 93 ? 5.415 3.810 -4.853 1.00 96.81 93 PHE A N 1
ATOM 662 C CA . PHE A 1 93 ? 5.805 2.482 -5.294 1.00 96.81 93 PHE A CA 1
ATOM 663 C C . PHE A 1 93 ? 7.027 2.572 -6.211 1.00 96.81 93 PHE A C 1
ATOM 665 O O . PHE A 1 93 ? 6.929 3.018 -7.352 1.00 96.81 93 PHE A O 1
ATOM 672 N N . TYR A 1 94 ? 8.190 2.160 -5.714 1.00 96.94 94 TYR A N 1
ATOM 673 C CA . TYR A 1 94 ? 9.393 1.984 -6.519 1.00 96.94 94 TYR A CA 1
ATOM 674 C C . TYR A 1 94 ? 9.419 0.571 -7.095 1.00 96.94 94 TYR A C 1
ATOM 676 O O . TYR A 1 94 ? 9.446 -0.408 -6.347 1.00 96.94 94 TYR A O 1
ATOM 684 N N . THR A 1 95 ? 9.457 0.462 -8.419 1.00 95.69 95 THR A N 1
ATOM 685 C CA . THR A 1 95 ? 9.314 -0.800 -9.165 1.00 95.69 95 THR A CA 1
ATOM 686 C C . THR A 1 95 ? 10.611 -1.610 -9.259 1.00 95.69 95 THR A C 1
ATOM 688 O O . THR A 1 95 ? 10.717 -2.544 -10.054 1.00 95.69 95 THR A O 1
ATOM 691 N N . GLY A 1 96 ? 11.605 -1.258 -8.443 1.00 93.50 96 GLY A N 1
ATOM 692 C CA . GLY A 1 96 ? 12.874 -1.961 -8.332 1.00 93.50 96 GLY A CA 1
ATOM 693 C C . GLY A 1 96 ? 14.018 -1.338 -9.126 1.00 93.50 96 GLY A C 1
ATOM 694 O O . GLY A 1 96 ? 13.849 -0.347 -9.826 1.00 93.50 96 GLY A O 1
ATOM 695 N N . ASP A 1 97 ? 15.209 -1.913 -9.005 1.00 91.44 97 ASP A N 1
ATOM 696 C CA . ASP A 1 97 ? 16.443 -1.408 -9.602 1.00 91.44 97 ASP A CA 1
ATOM 697 C C . ASP A 1 97 ? 16.463 -1.527 -11.122 1.00 91.44 97 ASP A C 1
ATOM 699 O O . ASP A 1 97 ? 16.025 -2.523 -11.694 1.00 91.44 97 ASP A O 1
ATOM 703 N N . VAL A 1 98 ? 17.053 -0.533 -11.792 1.00 89.81 98 VAL A N 1
ATOM 704 C CA . VAL A 1 98 ? 17.216 -0.528 -13.253 1.00 89.81 98 VAL A CA 1
ATOM 705 C C . VAL A 1 98 ? 17.897 -1.820 -13.725 1.00 89.81 98 VAL A C 1
ATOM 707 O O . VAL A 1 98 ? 19.034 -2.113 -13.356 1.00 89.81 98 VAL A O 1
ATOM 710 N N . GLY A 1 99 ? 17.210 -2.570 -14.592 1.00 87.12 99 GLY A N 1
ATOM 711 C CA . GLY A 1 99 ? 17.657 -3.881 -15.082 1.00 87.12 99 GLY A CA 1
ATOM 712 C C . GLY A 1 99 ? 17.180 -5.077 -14.246 1.00 87.12 99 GLY A C 1
ATOM 713 O O . GLY A 1 99 ? 17.541 -6.209 -14.569 1.00 87.12 99 GLY A O 1
ATOM 714 N N . GLY A 1 100 ? 16.382 -4.836 -13.204 1.00 89.12 100 GLY A N 1
ATOM 715 C CA . GLY A 1 100 ? 15.682 -5.850 -12.422 1.00 89.12 100 GLY A CA 1
ATOM 716 C C . GLY A 1 100 ? 14.521 -6.520 -13.172 1.00 89.12 100 GLY A C 1
ATOM 717 O O . GLY A 1 100 ? 14.242 -6.192 -14.331 1.00 89.12 100 GLY A O 1
ATOM 718 N N . PRO A 1 101 ? 13.852 -7.495 -12.534 1.00 92.19 101 PRO A N 1
ATOM 719 C CA . PRO A 1 101 ? 12.698 -8.167 -13.116 1.00 92.19 101 PRO A CA 1
ATOM 720 C C . PRO A 1 101 ? 11.503 -7.217 -13.242 1.00 92.19 101 PRO A C 1
ATOM 722 O O . PRO A 1 101 ? 11.307 -6.323 -12.425 1.00 92.19 101 PRO A O 1
ATOM 725 N N . LEU A 1 102 ? 10.687 -7.446 -14.269 1.00 94.00 102 LEU A N 1
ATOM 726 C CA . LEU A 1 102 ? 9.435 -6.727 -14.473 1.00 94.00 102 LEU A CA 1
ATOM 727 C C . LEU A 1 102 ? 8.409 -7.163 -13.419 1.00 94.00 102 LEU A C 1
ATOM 729 O O . LEU A 1 102 ? 8.164 -8.363 -13.265 1.00 94.00 102 LEU A O 1
ATOM 733 N N . ILE A 1 103 ? 7.783 -6.199 -12.749 1.00 95.81 103 ILE A N 1
ATOM 734 C CA . ILE A 1 103 ? 6.671 -6.450 -11.828 1.00 95.81 103 ILE A CA 1
ATOM 735 C C . ILE A 1 103 ? 5.370 -6.449 -12.623 1.00 95.81 103 ILE A C 1
ATOM 737 O O . ILE A 1 103 ? 5.131 -5.537 -13.400 1.00 95.81 103 ILE A O 1
ATOM 741 N N . THR A 1 104 ? 4.501 -7.432 -12.426 1.00 95.50 104 THR A N 1
ATOM 742 C CA . THR A 1 104 ? 3.185 -7.486 -13.080 1.00 95.50 104 THR A CA 1
ATOM 743 C C . THR A 1 104 ? 2.057 -7.045 -12.160 1.00 95.50 104 THR A C 1
ATOM 745 O O . THR A 1 104 ? 1.044 -6.553 -12.642 1.00 95.50 104 THR A O 1
ATOM 748 N N . ALA A 1 105 ? 2.207 -7.216 -10.845 1.00 96.81 105 ALA A N 1
ATOM 749 C CA . ALA A 1 105 ? 1.177 -6.841 -9.885 1.00 96.81 105 ALA A CA 1
ATOM 750 C C . ALA A 1 105 ? 1.761 -6.460 -8.524 1.00 96.81 105 ALA A C 1
ATOM 752 O O . ALA A 1 105 ? 2.706 -7.086 -8.046 1.00 96.81 105 ALA A O 1
ATOM 753 N N . LEU A 1 106 ? 1.121 -5.485 -7.890 1.00 97.62 106 LEU A N 1
ATOM 754 C CA . LEU A 1 106 ? 1.239 -5.110 -6.491 1.00 97.62 106 LEU A CA 1
ATOM 755 C C . LEU A 1 106 ? -0.097 -5.426 -5.805 1.00 97.62 106 LEU A C 1
ATOM 757 O O . LEU A 1 106 ? -1.164 -5.031 -6.271 1.00 97.62 106 LEU A O 1
ATOM 761 N N . THR A 1 107 ? -0.050 -6.150 -4.696 1.00 98.06 107 THR A N 1
ATOM 762 C CA . THR A 1 107 ? -1.205 -6.457 -3.846 1.00 98.06 107 THR A CA 1
ATOM 763 C C . THR A 1 107 ? -0.903 -6.003 -2.430 1.00 98.06 107 THR A C 1
ATOM 765 O O . THR A 1 107 ? 0.128 -6.376 -1.875 1.00 98.06 107 THR A O 1
ATOM 768 N N . VAL A 1 108 ? -1.800 -5.224 -1.833 1.00 97.94 108 VAL A N 1
ATOM 769 C CA . VAL A 1 108 ? -1.647 -4.712 -0.466 1.00 97.94 108 VAL A CA 1
ATOM 770 C C . VAL A 1 108 ? -2.806 -5.229 0.375 1.00 97.94 108 VAL A C 1
ATOM 772 O O . VAL A 1 108 ? -3.961 -4.890 0.111 1.00 97.94 108 VAL A O 1
ATOM 775 N N . ALA A 1 109 ? -2.507 -6.071 1.363 1.00 97.25 109 ALA A N 1
ATOM 776 C CA . ALA A 1 109 ? -3.480 -6.673 2.267 1.00 97.25 109 ALA A CA 1
ATOM 777 C C . ALA A 1 109 ? -3.337 -6.066 3.668 1.00 97.25 109 ALA A C 1
ATOM 779 O O . ALA A 1 109 ? -2.303 -6.209 4.319 1.00 97.25 109 ALA A O 1
ATOM 780 N N . ILE A 1 110 ? -4.387 -5.374 4.119 1.00 95.19 110 ILE A N 1
ATOM 781 C CA . ILE A 1 110 ? -4.308 -4.490 5.294 1.00 95.19 110 ILE A CA 1
ATOM 782 C C . ILE A 1 110 ? -5.267 -4.878 6.425 1.00 95.19 110 ILE A C 1
ATOM 784 O O . ILE A 1 110 ? -5.0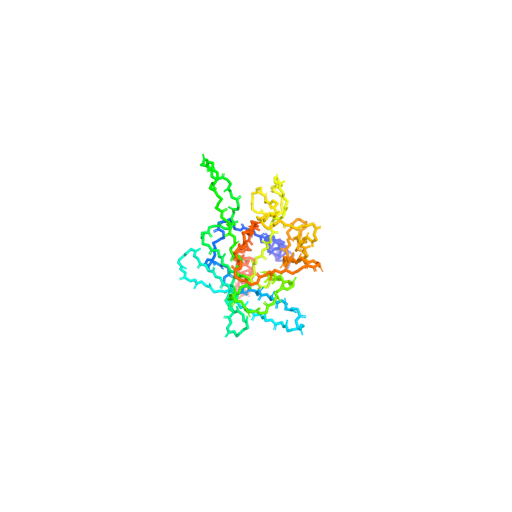99 -4.444 7.563 1.00 95.19 110 ILE A O 1
ATOM 788 N N . LEU A 1 111 ? -6.252 -5.731 6.124 1.00 91.88 111 LEU A N 1
ATOM 789 C CA . LEU A 1 111 ? -7.337 -6.057 7.049 1.00 91.88 111 LEU A CA 1
ATOM 790 C C . LEU A 1 111 ? -6.847 -6.747 8.326 1.00 91.88 111 LEU A C 1
ATOM 792 O O . LEU A 1 111 ? -7.265 -6.386 9.425 1.00 91.88 111 LEU A O 1
ATOM 796 N N . ASP A 1 112 ? -5.933 -7.707 8.188 1.00 90.38 112 ASP A N 1
ATOM 797 C CA . ASP A 1 112 ? -5.385 -8.461 9.322 1.00 90.38 112 ASP A CA 1
ATOM 798 C C . ASP A 1 112 ? -4.463 -7.606 10.206 1.00 90.38 112 ASP A C 1
ATOM 800 O O . ASP A 1 112 ? -4.312 -7.887 11.396 1.00 90.38 112 ASP A O 1
ATOM 804 N N . ALA A 1 113 ? -3.906 -6.526 9.649 1.00 90.31 113 ALA A N 1
ATOM 805 C CA . ALA A 1 113 ? -3.143 -5.520 10.384 1.00 90.31 113 ALA A CA 1
ATOM 806 C C . ALA A 1 113 ? -4.045 -4.498 11.105 1.00 90.31 113 ALA A C 1
ATOM 808 O O . ALA A 1 113 ? -3.555 -3.680 11.877 1.00 90.31 113 ALA A O 1
ATOM 809 N N . GLY A 1 114 ? -5.365 -4.572 10.907 1.00 90.69 114 GLY A N 1
ATOM 810 C CA . GLY A 1 114 ? -6.339 -3.721 11.583 1.00 90.69 114 GLY A CA 1
ATOM 811 C C . GLY A 1 114 ? -6.697 -2.437 10.835 1.00 90.69 114 GLY A C 1
ATOM 812 O O . GLY A 1 114 ? -7.149 -1.479 11.465 1.00 90.69 114 GLY A O 1
ATOM 813 N N . PHE A 1 115 ? -6.516 -2.422 9.513 1.00 92.38 115 PHE A N 1
ATOM 814 C CA . PHE A 1 115 ? -6.806 -1.274 8.657 1.00 92.38 115 PHE A CA 1
ATOM 815 C C . PHE A 1 115 ? -7.813 -1.620 7.558 1.00 92.38 115 PHE A C 1
ATOM 817 O O . PHE A 1 115 ? -8.027 -2.787 7.226 1.00 92.38 115 PHE A O 1
ATOM 824 N N . VAL A 1 116 ? -8.413 -0.594 6.963 1.00 92.25 116 VAL A N 1
ATOM 825 C CA . VAL A 1 116 ? -9.274 -0.690 5.778 1.00 92.25 116 VAL A CA 1
ATOM 826 C C . VAL A 1 116 ? -9.024 0.493 4.846 1.00 92.25 116 VAL A C 1
ATOM 828 O O . VAL A 1 116 ? -8.634 1.566 5.291 1.00 92.25 116 VAL A O 1
ATOM 831 N N . PHE A 1 117 ? -9.256 0.296 3.554 1.00 90.62 117 PHE A N 1
ATOM 832 C CA . PHE A 1 117 ? -9.259 1.356 2.561 1.00 90.62 117 PHE A CA 1
ATOM 833 C C . PHE A 1 117 ? -10.667 1.938 2.472 1.00 90.62 117 PHE A C 1
ATOM 835 O O . PHE A 1 117 ? -11.607 1.179 2.214 1.00 90.62 117 PHE A O 1
ATOM 842 N N . ASP A 1 118 ? -10.813 3.249 2.658 1.00 88.06 118 ASP A N 1
ATOM 843 C CA . ASP A 1 118 ? -12.083 3.946 2.437 1.00 88.06 118 ASP A CA 1
ATOM 844 C C . ASP A 1 118 ? -12.150 4.467 0.996 1.00 88.06 118 ASP A C 1
ATOM 846 O O . ASP A 1 118 ? -11.536 5.469 0.633 1.00 88.06 118 ASP A O 1
ATOM 850 N N . ILE A 1 119 ? -12.871 3.740 0.140 1.00 84.06 119 ILE A N 1
ATOM 851 C CA . ILE A 1 119 ? -12.837 3.976 -1.310 1.00 84.06 119 ILE A CA 1
ATOM 852 C C . ILE A 1 119 ? -13.966 4.877 -1.821 1.00 84.06 119 ILE A C 1
ATOM 854 O O . ILE A 1 119 ? -14.029 5.140 -3.028 1.00 84.06 119 ILE A O 1
ATOM 858 N N . LEU A 1 120 ? -14.897 5.309 -0.962 1.00 77.94 120 LEU A N 1
ATOM 859 C CA . LEU A 1 120 ? -16.084 6.039 -1.409 1.00 77.94 120 LEU A CA 1
ATOM 860 C C . LEU A 1 120 ? -15.936 7.543 -1.203 1.00 77.94 120 LEU A C 1
ATOM 862 O O . LEU A 1 120 ? -16.028 8.068 -0.098 1.00 77.94 120 LEU A O 1
ATOM 866 N N . GLU A 1 121 ? -15.786 8.255 -2.319 1.00 72.56 121 GLU A N 1
ATOM 867 C CA . GLU A 1 121 ? -15.667 9.708 -2.305 1.00 72.56 121 GLU A CA 1
ATOM 868 C C . GLU A 1 121 ? -16.898 10.386 -1.689 1.00 72.56 121 GLU A C 1
ATOM 870 O O . GLU A 1 121 ? -18.014 10.280 -2.207 1.00 72.56 121 GLU A O 1
ATOM 875 N N . GLY A 1 122 ? -16.690 11.160 -0.623 1.00 63.28 122 GLY A N 1
ATOM 876 C CA . GLY A 1 122 ? -17.724 12.052 -0.090 1.00 63.28 122 GLY A CA 1
ATOM 877 C C . GLY A 1 122 ? -18.804 11.385 0.765 1.00 63.28 122 GLY A C 1
ATOM 878 O O . GLY A 1 122 ? -19.710 12.093 1.223 1.00 63.28 122 GLY A O 1
ATOM 879 N N . ASP A 1 123 ? -18.735 10.073 0.996 1.00 66.50 123 ASP A N 1
ATOM 880 C CA . ASP A 1 123 ? -19.607 9.401 1.960 1.00 66.50 123 ASP A CA 1
ATOM 881 C C . ASP A 1 123 ? -19.040 9.532 3.374 1.00 66.50 123 ASP A C 1
ATOM 883 O O . ASP A 1 123 ? -17.850 9.372 3.563 1.00 66.50 123 ASP A O 1
ATOM 887 N N . ASN A 1 124 ? -19.898 9.821 4.356 1.00 62.41 124 ASN A N 1
ATOM 888 C CA . ASN A 1 124 ? -19.530 9.918 5.776 1.00 62.41 124 ASN A CA 1
ATOM 889 C C . ASN A 1 124 ? -20.057 8.725 6.600 1.00 62.41 124 ASN A C 1
ATOM 891 O O . ASN A 1 124 ? -20.221 8.843 7.818 1.00 62.41 124 ASN A O 1
ATOM 895 N N . GLY A 1 125 ? -20.469 7.642 5.935 1.00 60.91 125 GLY A N 1
ATOM 896 C CA . GLY A 1 125 ? -21.232 6.549 6.536 1.00 60.91 125 GLY A CA 1
ATOM 897 C C . GLY A 1 125 ? -20.405 5.365 7.028 1.00 60.91 125 GLY A C 1
ATOM 898 O O . GLY A 1 125 ? -20.720 4.830 8.094 1.00 60.91 125 GLY A O 1
ATOM 899 N N . ASP A 1 126 ? -19.378 4.967 6.274 1.00 66.06 126 ASP A N 1
ATOM 900 C CA . ASP A 1 126 ? -18.740 3.659 6.453 1.00 66.06 126 ASP A CA 1
ATOM 901 C C . ASP A 1 126 ? -17.325 3.724 7.065 1.00 66.06 126 ASP A C 1
ATOM 903 O O . ASP A 1 126 ? -16.966 2.777 7.761 1.00 66.06 126 ASP A O 1
ATOM 907 N N . GLY A 1 127 ? -16.579 4.829 6.909 1.00 70.38 127 GLY A N 1
ATOM 908 C CA . GLY A 1 127 ? -15.209 5.041 7.416 1.00 70.38 127 GLY A CA 1
ATOM 909 C C . GLY A 1 127 ? -15.022 6.334 8.224 1.00 70.38 127 GLY A C 1
ATOM 910 O O . GLY A 1 127 ? -15.923 6.758 8.966 1.00 70.38 127 GLY A O 1
ATOM 911 N N . THR A 1 128 ? -13.845 6.964 8.124 1.00 67.44 128 THR A N 1
ATOM 912 C CA . THR A 1 128 ? -13.577 8.260 8.759 1.00 67.44 128 THR A CA 1
ATOM 913 C C . THR A 1 128 ? -13.781 9.457 7.836 1.00 67.44 128 THR A C 1
ATOM 915 O O . THR A 1 128 ? -12.977 9.798 6.980 1.00 67.44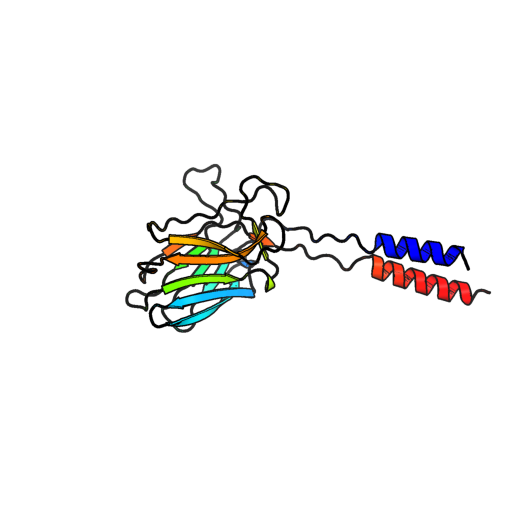 128 THR A O 1
ATOM 918 N N . GLY A 1 129 ? -14.858 10.205 8.091 1.00 70.19 129 GLY A N 1
ATOM 919 C CA . GLY A 1 129 ? -15.157 11.391 7.290 1.00 70.19 129 GLY A CA 1
ATOM 920 C C . GLY A 1 129 ? -15.502 11.014 5.851 1.00 70.19 129 GLY A C 1
ATOM 921 O O . GLY A 1 129 ? -16.118 9.982 5.641 1.00 70.19 129 GLY A O 1
ATOM 922 N N . ALA A 1 130 ? -15.166 11.886 4.899 1.00 68.94 130 ALA A N 1
ATOM 923 C CA . ALA A 1 130 ? -15.393 11.651 3.480 1.00 68.94 130 ALA A CA 1
ATOM 924 C C . ALA A 1 130 ? -14.217 10.872 2.887 1.00 68.94 130 ALA A C 1
ATOM 926 O O . ALA A 1 130 ? -13.158 11.480 2.715 1.00 68.94 130 ALA A O 1
ATOM 927 N N . GLY A 1 131 ? -14.438 9.607 2.520 1.00 69.56 131 GLY A N 1
ATOM 928 C CA . GLY A 1 131 ? -13.440 8.781 1.839 1.00 69.56 131 GLY A CA 1
ATOM 929 C C . GLY A 1 131 ? -12.900 9.419 0.552 1.00 69.56 131 GLY A C 1
ATOM 930 O O . GLY A 1 131 ? -13.436 10.420 0.041 1.00 69.56 131 GLY A O 1
ATOM 931 N N . ARG A 1 132 ? -11.830 8.842 -0.008 1.00 74.19 132 ARG A N 1
ATOM 932 C CA . ARG A 1 132 ? -11.196 9.323 -1.249 1.00 74.19 132 ARG A CA 1
ATOM 933 C C . ARG A 1 132 ? -11.133 8.236 -2.315 1.00 74.19 132 ARG A C 1
ATOM 935 O O . ARG A 1 132 ? -10.777 7.098 -2.020 1.00 74.19 132 ARG A O 1
ATOM 942 N N . PRO A 1 133 ? -11.404 8.581 -3.587 1.00 73.94 133 PRO A N 1
ATOM 943 C CA . PRO A 1 133 ? -11.208 7.630 -4.661 1.00 73.94 133 PRO A CA 1
ATOM 944 C C . PRO A 1 133 ? -9.711 7.376 -4.820 1.00 73.94 133 PRO A C 1
ATOM 946 O O . PRO A 1 133 ? -8.894 8.300 -4.740 1.00 73.94 133 PRO A O 1
ATOM 949 N N . ALA A 1 134 ? -9.356 6.125 -5.080 1.00 82.62 134 ALA A N 1
ATOM 950 C CA . ALA A 1 134 ? -7.975 5.797 -5.364 1.00 82.62 134 ALA A CA 1
ATOM 951 C C . ALA A 1 134 ? -7.541 6.395 -6.708 1.00 82.62 134 ALA A C 1
ATOM 953 O O . ALA A 1 134 ? -8.317 6.425 -7.668 1.00 82.62 134 ALA A O 1
ATOM 954 N N . ALA A 1 135 ? -6.301 6.866 -6.781 1.00 86.06 135 ALA A N 1
ATOM 955 C CA . ALA A 1 135 ? -5.739 7.456 -7.991 1.00 86.06 135 ALA A CA 1
ATOM 956 C C . ALA A 1 135 ? -4.258 7.112 -8.131 1.00 86.06 135 ALA A C 1
ATOM 958 O O . ALA A 1 135 ? -3.601 6.725 -7.167 1.00 86.06 135 ALA A O 1
ATOM 959 N N . THR A 1 136 ? -3.724 7.278 -9.334 1.00 89.25 136 THR A N 1
ATOM 960 C CA . THR A 1 136 ? -2.311 7.056 -9.630 1.00 89.25 136 THR A CA 1
ATOM 961 C C . THR A 1 136 ? -1.832 8.003 -10.720 1.00 89.25 136 THR A C 1
ATOM 963 O O . THR A 1 136 ? -2.637 8.465 -11.529 1.00 89.25 136 THR A O 1
ATOM 966 N N . ASP A 1 137 ? -0.535 8.309 -10.722 1.00 89.69 137 ASP A N 1
ATOM 967 C CA . ASP A 1 137 ? 0.134 9.048 -11.799 1.00 89.69 137 ASP A CA 1
ATOM 968 C C . ASP A 1 137 ? 0.649 8.137 -12.927 1.00 89.69 137 ASP A C 1
ATOM 970 O O . ASP A 1 137 ? 1.168 8.628 -13.931 1.00 89.69 137 ASP A O 1
ATOM 974 N N . TYR A 1 138 ? 0.509 6.816 -12.781 1.00 89.50 138 TYR A N 1
ATOM 975 C CA . TYR A 1 138 ? 0.878 5.866 -13.818 1.00 89.50 138 TYR A CA 1
ATOM 976 C C . TYR A 1 138 ? -0.182 5.841 -14.920 1.00 89.50 138 TYR A C 1
ATOM 978 O O . TYR A 1 138 ? -1.345 5.520 -14.683 1.00 89.50 138 TYR A O 1
ATOM 986 N N . GLU A 1 139 ? 0.227 6.159 -16.145 1.00 88.31 139 GLU A N 1
ATOM 987 C CA . GLU A 1 139 ? -0.659 6.192 -17.307 1.00 88.31 139 GLU A CA 1
ATOM 988 C C . GLU A 1 139 ? -0.485 4.927 -18.159 1.00 88.31 139 GLU A C 1
ATOM 990 O O . GLU A 1 139 ? 0.548 4.730 -18.803 1.00 88.31 139 GLU A O 1
ATOM 995 N N . SER A 1 140 ? -1.517 4.080 -18.189 1.00 89.88 140 SER A N 1
ATOM 996 C CA . SER A 1 140 ? -1.617 2.928 -19.090 1.00 89.88 140 SER A CA 1
ATOM 997 C C . SER A 1 140 ? -3.083 2.581 -19.361 1.00 89.88 140 SER A C 1
ATOM 999 O O . SER A 1 140 ? -3.922 2.645 -18.462 1.00 89.88 140 SER A O 1
ATOM 1001 N N . ASP A 1 141 ? -3.392 2.191 -20.601 1.00 88.00 141 ASP A N 1
ATOM 1002 C CA . ASP A 1 141 ? -4.741 1.776 -21.017 1.00 88.00 141 ASP A CA 1
ATOM 1003 C C . ASP A 1 141 ? -5.139 0.398 -20.446 1.00 88.00 141 ASP A C 1
ATOM 1005 O O . ASP A 1 141 ? -6.322 0.054 -20.435 1.00 88.00 141 ASP A O 1
ATOM 1009 N N . ALA A 1 142 ? -4.162 -0.380 -19.968 1.00 90.62 142 ALA A N 1
ATOM 1010 C CA . ALA A 1 142 ? -4.339 -1.712 -19.383 1.00 90.62 142 ALA A CA 1
ATOM 1011 C C . ALA A 1 142 ? -4.174 -1.715 -17.853 1.00 90.62 142 ALA A C 1
ATOM 1013 O O . ALA A 1 142 ? -3.965 -2.768 -17.244 1.00 90.62 142 ALA A O 1
ATOM 1014 N N . LEU A 1 143 ? -4.231 -0.534 -17.230 1.00 93.25 143 LEU A N 1
ATOM 1015 C CA . LEU A 1 143 ? -4.058 -0.370 -15.795 1.00 93.25 143 LEU A CA 1
ATOM 1016 C C . LEU A 1 143 ? -5.327 -0.717 -15.021 1.00 93.25 143 LEU A C 1
ATOM 1018 O O . LEU A 1 143 ? -6.408 -0.187 -15.285 1.00 93.25 143 LEU A O 1
ATOM 1022 N N . PHE A 1 144 ? -5.160 -1.515 -13.974 1.00 93.50 144 PHE A N 1
ATOM 1023 C CA . PHE A 1 144 ? -6.201 -1.816 -13.006 1.00 93.50 144 PHE A CA 1
ATOM 1024 C C . PHE A 1 144 ? -5.736 -1.430 -11.606 1.00 93.50 144 PHE A C 1
ATOM 1026 O O . PHE A 1 144 ? -4.788 -1.999 -11.070 1.00 93.50 144 PHE A O 1
ATOM 1033 N N . LEU A 1 145 ? -6.458 -0.486 -11.001 1.00 92.88 145 LEU A N 1
ATOM 1034 C CA . LEU A 1 145 ? -6.421 -0.185 -9.574 1.00 92.88 145 LEU A CA 1
ATOM 1035 C C . LEU A 1 145 ? -7.796 -0.520 -9.001 1.00 92.88 145 LEU A C 1
ATOM 1037 O O . LEU A 1 145 ? -8.786 0.152 -9.293 1.00 92.88 145 LEU A O 1
ATOM 1041 N N . THR A 1 146 ? -7.883 -1.613 -8.252 1.00 93.12 146 THR A N 1
ATOM 1042 C CA . THR A 1 146 ? -9.158 -2.136 -7.758 1.00 93.12 146 THR A CA 1
ATOM 1043 C C . THR A 1 146 ? -9.043 -2.651 -6.333 1.00 93.12 146 THR A C 1
ATOM 1045 O O . THR A 1 146 ? -7.950 -2.854 -5.809 1.00 93.12 146 THR A O 1
ATOM 1048 N N . PHE A 1 147 ? -10.191 -2.867 -5.701 1.00 94.19 147 PHE A N 1
ATOM 1049 C CA . PHE A 1 147 ? -10.294 -3.215 -4.294 1.00 94.19 147 PHE A CA 1
ATOM 1050 C C . PHE A 1 147 ? -11.137 -4.468 -4.095 1.00 94.19 147 PHE A C 1
ATOM 1052 O O . PHE A 1 147 ? -12.078 -4.744 -4.844 1.00 94.19 147 PHE A O 1
ATOM 1059 N N . GLY A 1 148 ? -10.800 -5.229 -3.059 1.00 94.25 148 GLY A N 1
ATOM 1060 C CA . GLY A 1 148 ? -11.503 -6.445 -2.682 1.00 94.25 148 GLY A CA 1
ATOM 1061 C C . GLY A 1 148 ? -11.475 -6.691 -1.180 1.00 94.25 148 GLY A C 1
ATOM 1062 O O . GLY A 1 148 ? -11.011 -5.862 -0.397 1.00 94.25 148 GLY A O 1
ATOM 1063 N N . ASN A 1 149 ? -11.989 -7.858 -0.785 1.00 93.38 149 ASN A N 1
ATOM 1064 C CA . ASN A 1 149 ? -12.102 -8.265 0.616 1.00 93.38 149 ASN A CA 1
ATOM 1065 C C . ASN A 1 149 ? -12.815 -7.204 1.479 1.00 93.38 149 ASN A C 1
ATOM 1067 O O . ASN A 1 149 ? -12.256 -6.674 2.436 1.00 93.38 149 ASN A O 1
ATOM 1071 N N . PHE A 1 150 ? -14.036 -6.841 1.080 1.00 90.50 150 PHE A N 1
ATOM 1072 C CA . PHE A 1 150 ? -14.803 -5.778 1.727 1.00 90.50 150 PHE A CA 1
ATOM 1073 C C . PHE A 1 150 ? -15.189 -6.145 3.163 1.00 90.50 150 PHE A C 1
ATOM 1075 O O . PHE A 1 150 ? -15.775 -7.203 3.404 1.00 90.50 150 PHE A O 1
ATOM 1082 N N . TYR A 1 151 ? -14.891 -5.244 4.098 1.00 85.69 151 TYR A N 1
ATOM 1083 C CA . TYR A 1 151 ? -15.247 -5.370 5.509 1.00 85.69 151 TYR A CA 1
ATOM 1084 C C . TYR A 1 151 ? -16.716 -4.985 5.740 1.00 85.69 151 TYR A C 1
ATOM 1086 O O . TYR A 1 151 ? -17.499 -5.767 6.279 1.00 85.69 151 TYR A O 1
ATOM 1094 N N . THR A 1 152 ? -17.111 -3.797 5.278 1.00 83.06 152 THR A N 1
ATOM 1095 C CA . THR A 1 152 ? -18.500 -3.321 5.265 1.00 83.06 152 THR A CA 1
ATOM 1096 C C . THR A 1 152 ? -18.644 -2.214 4.236 1.00 83.06 152 THR A C 1
ATOM 1098 O O . THR A 1 152 ? -17.751 -1.384 4.129 1.00 83.06 152 THR A O 1
ATOM 1101 N N . GLY A 1 153 ? -19.757 -2.194 3.499 1.00 83.38 153 GLY A N 1
ATOM 1102 C CA . GLY A 1 153 ? -20.065 -1.118 2.555 1.00 83.38 153 GLY A CA 1
ATOM 1103 C C . GLY A 1 153 ? -18.891 -0.775 1.634 1.00 83.38 153 GLY A C 1
ATOM 1104 O O . GLY A 1 153 ? -18.447 -1.632 0.866 1.00 83.38 153 GLY A O 1
ATOM 1105 N N . ALA A 1 154 ? -18.403 0.461 1.734 1.00 85.50 154 ALA A N 1
ATOM 1106 C CA . ALA A 1 154 ? -17.268 0.981 0.972 1.00 85.50 154 ALA A CA 1
ATOM 1107 C C . ALA A 1 154 ? -15.870 0.709 1.567 1.00 85.50 154 ALA A C 1
ATOM 1109 O O . ALA A 1 154 ? -14.883 1.184 1.021 1.00 85.50 154 ALA A O 1
ATOM 1110 N N . LEU A 1 155 ? -15.746 -0.054 2.650 1.00 88.81 155 LEU A N 1
ATOM 1111 C CA . LEU A 1 155 ? -14.453 -0.342 3.271 1.00 88.81 155 LEU A CA 1
ATOM 1112 C C . LEU A 1 155 ? -13.843 -1.633 2.735 1.00 88.81 155 LEU A C 1
ATOM 1114 O O . LEU A 1 155 ? -14.414 -2.716 2.910 1.00 88.81 155 LEU A O 1
ATOM 1118 N N . ALA A 1 156 ? -12.664 -1.535 2.125 1.00 92.12 156 ALA A N 1
ATOM 1119 C CA . ALA A 1 156 ? -11.963 -2.660 1.512 1.00 92.12 156 ALA A CA 1
ATOM 1120 C C . ALA A 1 156 ? -10.727 -3.100 2.308 1.00 92.12 156 ALA A C 1
ATOM 1122 O O . ALA A 1 156 ? -9.993 -2.286 2.851 1.00 92.12 156 ALA A O 1
ATOM 1123 N N . GLY A 1 157 ? -10.466 -4.405 2.357 1.00 94.44 157 GLY A N 1
ATOM 1124 C CA . GLY A 1 157 ? -9.312 -4.978 3.057 1.00 94.44 157 GLY A CA 1
ATOM 1125 C C . GLY A 1 157 ? -8.101 -5.255 2.165 1.00 94.44 157 GLY A C 1
ATOM 1126 O O . GLY A 1 157 ? -7.036 -5.626 2.668 1.00 94.44 1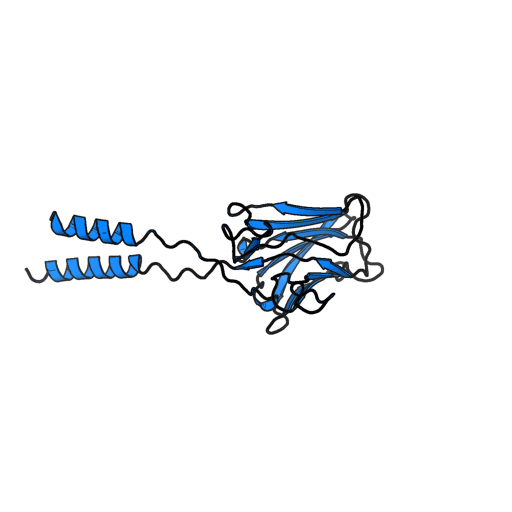57 GLY A O 1
ATOM 1127 N N . THR A 1 158 ? -8.258 -5.149 0.843 1.00 96.81 158 THR A N 1
ATOM 1128 C CA . THR A 1 158 ? -7.196 -5.456 -0.121 1.00 96.81 158 THR A CA 1
ATOM 1129 C C . THR A 1 158 ? -7.243 -4.519 -1.320 1.00 96.81 158 THR A C 1
ATOM 1131 O O . THR A 1 158 ? -8.309 -4.330 -1.906 1.00 96.81 158 THR A O 1
ATOM 1134 N N . MET A 1 159 ? -6.083 -3.989 -1.702 1.00 96.25 159 MET A N 1
ATOM 1135 C CA . MET A 1 159 ? -5.866 -3.234 -2.936 1.00 96.25 159 MET A CA 1
ATOM 1136 C C . MET A 1 159 ? -5.081 -4.095 -3.929 1.00 96.25 159 MET A C 1
ATOM 1138 O O . MET A 1 159 ? -4.093 -4.732 -3.557 1.00 96.25 159 MET A O 1
ATOM 1142 N N . TYR A 1 160 ? -5.505 -4.083 -5.188 1.00 96.69 160 TYR A N 1
ATOM 1143 C CA . TYR A 1 160 ? -4.827 -4.719 -6.313 1.00 96.69 160 TYR A CA 1
ATOM 1144 C C . TYR A 1 160 ? -4.442 -3.648 -7.329 1.00 96.69 160 TYR A C 1
ATOM 1146 O O . TYR A 1 160 ? -5.297 -2.882 -7.776 1.00 96.69 160 TYR A O 1
ATOM 1154 N N . PHE A 1 161 ? -3.167 -3.622 -7.702 1.00 97.12 161 PHE A N 1
ATOM 1155 C CA . PHE A 1 161 ? -2.609 -2.695 -8.675 1.00 97.12 161 PHE A CA 1
ATOM 1156 C C . PHE A 1 161 ? -1.772 -3.463 -9.700 1.00 97.12 161 PHE A C 1
ATOM 1158 O O . PHE A 1 161 ? -0.743 -4.041 -9.353 1.00 97.12 161 PHE A O 1
ATOM 1165 N N . PHE A 1 162 ? -2.225 -3.530 -10.948 1.00 95.62 162 PHE A N 1
ATOM 1166 C CA . PHE A 1 162 ? -1.560 -4.303 -12.000 1.00 95.62 162 PHE A CA 1
ATOM 1167 C C . PHE A 1 162 ? -1.788 -3.697 -13.384 1.00 95.62 162 PHE A C 1
ATOM 1169 O O . PHE A 1 162 ? -2.806 -3.055 -13.628 1.00 95.62 162 PHE A O 1
ATOM 1176 N N . ASP A 1 163 ? -0.836 -3.924 -14.284 1.00 94.25 163 ASP A N 1
ATOM 1177 C CA . ASP A 1 163 ? -0.954 -3.624 -15.712 1.00 94.25 163 ASP A CA 1
ATOM 1178 C C . ASP A 1 163 ? -0.988 -4.959 -16.466 1.00 94.25 163 ASP A C 1
ATOM 1180 O O . ASP A 1 163 ? -0.018 -5.723 -16.418 1.00 94.25 163 ASP A O 1
ATOM 1184 N N . GLU A 1 164 ? -2.122 -5.264 -17.106 1.00 89.06 164 GLU A N 1
ATOM 1185 C CA . GLU A 1 164 ? -2.351 -6.567 -17.753 1.00 89.06 164 GLU A CA 1
ATOM 1186 C C . GLU A 1 164 ? -1.462 -6.806 -18.980 1.00 89.06 164 GLU A C 1
ATOM 1188 O O . GLU A 1 164 ? -1.161 -7.961 -19.295 1.00 89.06 164 GLU A O 1
ATOM 1193 N N . ASP A 1 165 ? -1.033 -5.741 -19.658 1.00 88.06 165 ASP A N 1
ATOM 1194 C CA . ASP A 1 165 ? -0.352 -5.839 -20.949 1.00 88.06 165 ASP A CA 1
ATOM 1195 C C . ASP A 1 165 ? 1.169 -5.697 -20.817 1.00 88.06 165 ASP A C 1
ATOM 1197 O O . ASP A 1 165 ? 1.924 -6.391 -21.507 1.00 88.06 165 ASP A O 1
ATOM 1201 N N . ASN A 1 166 ? 1.632 -4.796 -19.947 1.00 85.94 166 ASN A N 1
ATOM 1202 C CA . ASN A 1 166 ? 3.018 -4.324 -19.947 1.00 85.94 166 ASN A CA 1
ATOM 1203 C C . ASN A 1 166 ? 3.752 -4.516 -18.619 1.00 85.94 166 ASN A C 1
ATOM 1205 O O . ASN A 1 166 ? 4.984 -4.460 -18.617 1.00 85.94 166 ASN A O 1
ATOM 1209 N N . GLY A 1 167 ? 3.035 -4.732 -17.510 1.00 92.00 167 GLY A N 1
ATOM 1210 C CA . GLY A 1 167 ? 3.610 -4.641 -16.168 1.00 92.00 167 GLY A C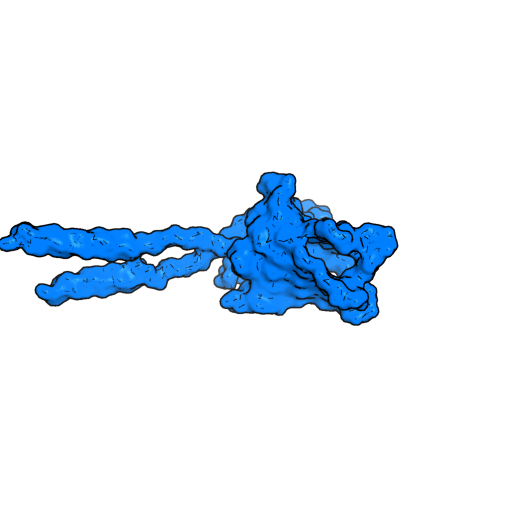A 1
ATOM 1211 C C . GLY A 1 167 ? 4.263 -3.276 -15.886 1.00 92.00 167 GLY A C 1
ATOM 1212 O O . GLY A 1 167 ? 4.160 -2.320 -16.651 1.00 92.00 167 GLY A O 1
ATOM 1213 N N . PHE A 1 168 ? 4.988 -3.188 -14.779 1.00 94.75 168 PHE A N 1
ATOM 1214 C CA . PHE A 1 168 ? 5.710 -1.998 -14.355 1.00 94.75 168 PHE A CA 1
ATOM 1215 C C . PHE A 1 168 ? 7.202 -2.170 -14.631 1.00 94.75 168 PHE A C 1
ATOM 1217 O O . PHE A 1 168 ? 7.850 -3.081 -14.102 1.00 94.75 168 PHE A O 1
ATOM 1224 N N . ALA A 1 169 ? 7.751 -1.296 -15.476 1.00 93.12 169 ALA A N 1
ATOM 1225 C CA . ALA A 1 169 ? 9.165 -1.332 -15.820 1.00 93.12 169 ALA A CA 1
ATOM 1226 C C . ALA A 1 169 ? 10.015 -1.017 -14.579 1.00 93.12 169 ALA A C 1
ATOM 1228 O O . ALA A 1 169 ? 9.639 -0.145 -13.796 1.00 93.12 169 ALA A O 1
ATOM 1229 N N . PRO A 1 170 ? 11.168 -1.681 -14.389 1.00 93.75 170 PRO A N 1
ATOM 1230 C CA . PRO A 1 170 ? 12.041 -1.399 -13.258 1.00 93.75 170 PRO A CA 1
ATOM 1231 C C . PRO A 1 170 ? 12.626 0.018 -13.339 1.00 93.75 170 PRO A C 1
ATOM 1233 O O . PRO A 1 170 ? 12.866 0.555 -14.425 1.00 93.75 170 PRO A O 1
ATOM 1236 N N . GLY A 1 171 ? 12.918 0.604 -12.183 1.00 93.31 171 GLY A N 1
ATOM 1237 C CA . GLY A 1 171 ? 13.500 1.938 -12.034 1.00 93.31 171 GLY A CA 1
ATOM 1238 C C . GLY A 1 171 ? 12.481 3.075 -12.084 1.00 93.31 171 GLY A C 1
ATOM 1239 O O . GLY A 1 171 ? 12.877 4.229 -12.247 1.00 93.31 171 GLY A O 1
ATOM 1240 N N . GLN A 1 172 ? 11.188 2.766 -11.979 1.00 94.06 172 GLN A N 1
ATOM 1241 C CA . GLN A 1 172 ? 10.109 3.750 -11.939 1.00 94.06 172 GLN A CA 1
ATOM 1242 C C . GLN A 1 172 ? 9.664 3.989 -10.496 1.00 94.06 172 GLN A C 1
ATOM 1244 O O . GLN A 1 172 ? 9.720 3.094 -9.654 1.00 94.06 172 GLN A O 1
ATOM 1249 N N . THR A 1 173 ? 9.195 5.202 -10.222 1.00 95.19 173 THR A N 1
ATOM 1250 C CA . THR A 1 173 ? 8.442 5.521 -9.010 1.00 95.19 173 THR A CA 1
ATOM 1251 C C . THR A 1 173 ? 7.042 5.910 -9.441 1.00 95.19 173 THR A C 1
ATOM 1253 O O . THR A 1 173 ? 6.896 6.772 -10.302 1.00 95.19 173 THR A O 1
ATOM 1256 N N . ILE A 1 174 ? 6.049 5.240 -8.869 1.00 94.19 174 ILE A N 1
ATOM 1257 C CA . ILE A 1 174 ? 4.631 5.433 -9.149 1.00 94.19 174 ILE A CA 1
ATOM 1258 C C . ILE A 1 174 ? 3.975 5.975 -7.885 1.00 94.19 174 ILE A C 1
ATOM 1260 O O . ILE A 1 174 ? 4.129 5.399 -6.804 1.00 94.19 174 ILE A O 1
ATOM 1264 N N . ALA A 1 175 ? 3.243 7.071 -8.021 1.00 91.62 175 ALA A N 1
ATOM 1265 C CA . ALA A 1 175 ? 2.404 7.621 -6.976 1.00 91.62 175 ALA A CA 1
ATOM 1266 C C . ALA A 1 175 ? 1.053 6.895 -6.956 1.00 91.62 175 ALA A C 1
ATOM 1268 O O . ALA A 1 175 ? 0.390 6.744 -7.985 1.00 91.62 175 ALA A O 1
ATOM 1269 N N . LEU A 1 176 ? 0.627 6.480 -5.766 1.00 90.88 176 LEU A N 1
ATOM 1270 C CA . LEU A 1 176 ? -0.692 5.923 -5.489 1.00 90.88 176 LEU A CA 1
ATOM 1271 C C . LEU A 1 176 ? -1.340 6.752 -4.379 1.00 90.88 176 LEU A C 1
ATOM 1273 O O . LEU A 1 176 ? -0.764 6.938 -3.311 1.00 90.88 176 LEU A O 1
ATOM 1277 N N . MET A 1 177 ? -2.542 7.251 -4.624 1.00 86.56 177 MET A N 1
ATOM 1278 C CA . MET A 1 177 ? -3.369 7.902 -3.614 1.00 86.56 177 MET A CA 1
ATOM 1279 C C . MET A 1 177 ? -4.437 6.911 -3.169 1.00 86.56 177 MET A C 1
ATOM 1281 O O . MET A 1 177 ? -5.170 6.389 -4.008 1.00 86.56 177 MET A O 1
ATOM 1285 N N .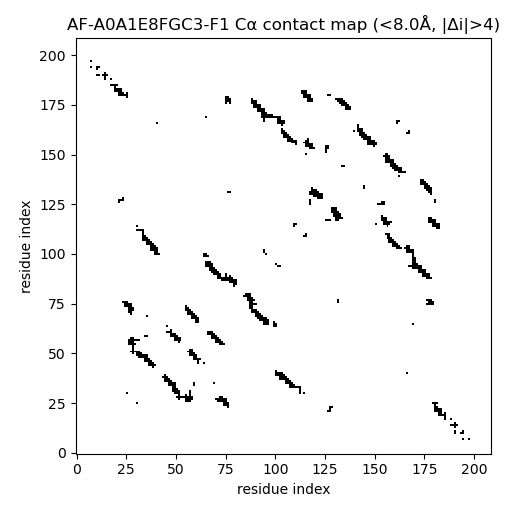 THR A 1 178 ? -4.527 6.660 -1.867 1.00 87.06 178 THR A N 1
ATOM 1286 C CA . THR A 1 178 ? -5.575 5.834 -1.258 1.00 87.06 178 THR A CA 1
ATOM 1287 C C . THR A 1 178 ? -5.832 6.313 0.161 1.00 87.06 178 THR A C 1
ATOM 1289 O O . THR A 1 178 ? -4.890 6.682 0.854 1.00 87.06 178 THR A O 1
ATOM 1292 N N . ASP A 1 179 ? -7.088 6.279 0.592 1.00 87.25 179 ASP A N 1
ATOM 1293 C CA . ASP A 1 179 ? -7.475 6.591 1.966 1.00 87.25 179 ASP A CA 1
ATOM 1294 C C . ASP A 1 179 ? -7.366 5.341 2.839 1.00 87.25 179 ASP A C 1
ATOM 1296 O O . ASP A 1 179 ? -7.787 4.266 2.405 1.00 87.25 179 ASP A O 1
ATOM 1300 N N . THR A 1 180 ? -6.773 5.450 4.027 1.00 90.00 180 THR A N 1
ATOM 1301 C CA . THR A 1 180 ? -6.624 4.316 4.948 1.00 90.00 180 THR A CA 1
ATOM 1302 C C . THR A 1 180 ? -7.128 4.677 6.334 1.00 90.00 180 THR A C 1
ATOM 1304 O O . THR A 1 180 ? -6.606 5.572 6.993 1.00 90.00 180 THR A O 1
ATOM 1307 N N . ASP A 1 181 ? -8.079 3.884 6.815 1.00 88.75 181 ASP A N 1
ATOM 1308 C CA . ASP A 1 181 ? -8.633 3.980 8.155 1.00 88.75 181 ASP A CA 1
ATOM 1309 C C . ASP A 1 181 ? -8.105 2.861 9.046 1.00 88.75 181 ASP A C 1
ATOM 1311 O O . ASP A 1 181 ? -7.986 1.704 8.637 1.00 88.75 181 ASP A O 1
ATOM 1315 N N . ALA A 1 182 ? -7.853 3.191 10.310 1.00 88.69 182 ALA A N 1
ATOM 1316 C CA . ALA A 1 182 ? -7.536 2.217 11.343 1.00 88.69 182 ALA A CA 1
ATOM 1317 C C . ALA A 1 182 ? -8.795 1.840 12.123 1.00 88.69 182 ALA A C 1
ATOM 1319 O O . ALA A 1 182 ? -9.603 2.708 12.477 1.00 88.69 182 ALA A O 1
ATOM 1320 N N . PHE A 1 183 ? -8.937 0.565 12.486 1.00 85.00 183 PHE A N 1
ATOM 1321 C CA . PHE A 1 183 ? -9.891 0.190 13.522 1.00 85.00 183 PHE A CA 1
ATOM 1322 C C . PHE A 1 183 ? -9.505 0.875 14.835 1.00 85.00 183 PHE A C 1
ATOM 1324 O O . PHE A 1 183 ? -8.370 0.776 15.303 1.00 85.00 183 PHE A O 1
ATOM 1331 N N . ALA A 1 184 ? -10.460 1.538 15.479 1.00 73.06 184 ALA A N 1
ATOM 1332 C CA . ALA A 1 184 ? -10.247 2.033 16.823 1.00 73.06 184 ALA A CA 1
ATOM 1333 C C . ALA A 1 184 ? -10.058 0.852 17.773 1.00 73.06 184 ALA A C 1
ATOM 1335 O O . ALA A 1 184 ? -10.838 -0.107 17.753 1.00 73.06 184 ALA A O 1
ATOM 1336 N N . GLU A 1 185 ? -9.075 0.957 18.667 1.00 64.62 185 GLU A N 1
ATOM 1337 C CA . GLU A 1 185 ? -8.993 0.061 19.812 1.00 64.62 185 GLU A CA 1
ATOM 1338 C C . GLU A 1 185 ? -10.318 0.131 20.574 1.00 64.62 185 GLU A C 1
ATOM 1340 O O . GLU A 1 185 ? -10.652 1.148 21.181 1.00 64.62 185 GLU A O 1
ATOM 1345 N N . VAL A 1 186 ? -11.102 -0.946 20.532 1.00 56.50 186 VAL A N 1
ATOM 1346 C CA . VAL A 1 186 ? -12.323 -1.048 21.328 1.00 56.50 186 VAL A CA 1
ATOM 1347 C C . VAL A 1 186 ? -11.891 -1.353 22.760 1.00 56.50 186 VAL A C 1
ATOM 1349 O O . VAL A 1 186 ? -11.424 -2.468 23.022 1.00 56.50 186 VAL A O 1
ATOM 1352 N N . PRO A 1 187 ? -12.050 -0.424 23.725 1.00 54.47 187 PRO A N 1
ATOM 1353 C CA . PRO A 1 187 ? -11.740 -0.730 25.109 1.00 54.47 187 PRO A CA 1
ATOM 1354 C C . PRO A 1 187 ? -12.617 -1.902 25.539 1.00 54.47 187 PRO A C 1
ATOM 1356 O O . PRO A 1 187 ? -13.820 -1.909 25.256 1.00 54.47 187 PRO A O 1
ATOM 1359 N N . ALA A 1 188 ? -12.018 -2.892 26.212 1.00 57.03 188 ALA A N 1
ATOM 1360 C CA . ALA A 1 188 ? -12.726 -4.088 26.655 1.00 57.03 188 ALA A CA 1
ATOM 1361 C C . ALA A 1 188 ? -14.090 -3.695 27.253 1.00 57.03 188 ALA A C 1
ATOM 1363 O O . ALA A 1 188 ? -14.120 -2.829 28.139 1.00 57.03 188 ALA A O 1
ATOM 1364 N N . PRO A 1 189 ? -15.212 -4.281 26.784 1.00 56.44 189 PRO A N 1
ATOM 1365 C CA . PRO A 1 189 ? -16.532 -3.811 27.162 1.00 56.44 189 PRO A CA 1
ATOM 1366 C C . PRO A 1 189 ? -16.634 -3.738 28.681 1.00 56.44 189 PRO A C 1
ATOM 1368 O O . PRO A 1 189 ? -16.504 -4.754 29.372 1.00 56.44 189 PRO A O 1
ATOM 1371 N N . ALA A 1 190 ? -16.915 -2.545 29.218 1.00 63.53 190 ALA A N 1
ATOM 1372 C CA . ALA A 1 190 ? -17.152 -2.354 30.650 1.00 63.53 190 ALA A CA 1
ATOM 1373 C C . ALA A 1 190 ? -18.243 -3.307 31.180 1.00 63.53 190 ALA A C 1
ATOM 1375 O O . ALA A 1 190 ? -18.299 -3.587 32.374 1.00 63.53 190 ALA A O 1
ATOM 1376 N N . GLY A 1 191 ? -19.066 -3.856 30.280 1.00 62.00 191 GLY A N 1
ATOM 1377 C CA . GLY A 1 191 ? -19.997 -4.952 30.504 1.00 62.00 191 GLY A CA 1
ATOM 1378 C C . GLY A 1 191 ? -19.401 -6.193 31.175 1.00 62.00 191 GLY A C 1
ATOM 1379 O O . GLY A 1 191 ? -20.019 -6.717 32.097 1.00 62.00 191 GLY A O 1
ATOM 1380 N N . LEU A 1 192 ? -18.190 -6.635 30.815 1.00 64.94 192 LEU A N 1
ATOM 1381 C CA . LEU A 1 192 ? -17.539 -7.773 31.486 1.00 64.94 192 LEU A CA 1
ATOM 1382 C C . LEU A 1 192 ? -17.169 -7.433 32.934 1.00 64.94 192 LEU A C 1
ATOM 1384 O O . LEU A 1 192 ? -17.431 -8.215 33.851 1.00 64.94 192 LEU A O 1
ATOM 1388 N N . SER A 1 193 ? -16.636 -6.233 33.153 1.00 69.88 193 SER A N 1
ATOM 1389 C CA . SER A 1 193 ? -16.316 -5.716 34.486 1.00 69.88 193 SER A CA 1
ATOM 1390 C C . SER A 1 193 ? -17.578 -5.523 35.338 1.00 69.88 193 SER A C 1
ATOM 1392 O O . SER A 1 193 ? -17.602 -5.890 36.513 1.00 69.88 193 SER A O 1
ATOM 1394 N N . LEU A 1 194 ? -18.663 -5.017 34.746 1.00 68.00 194 LEU A N 1
ATOM 1395 C CA . LEU A 1 194 ? -19.968 -4.842 35.388 1.00 68.00 194 LEU A CA 1
ATOM 1396 C C . LEU A 1 194 ? -20.658 -6.179 35.680 1.00 68.00 194 LEU A C 1
ATOM 1398 O O . LEU A 1 194 ? -21.263 -6.333 36.741 1.00 68.00 194 LEU A O 1
ATOM 1402 N N . LEU A 1 195 ? -20.532 -7.168 34.795 1.00 69.12 195 LEU A N 1
ATOM 1403 C CA . LEU A 1 195 ? -21.004 -8.534 35.015 1.00 69.12 195 LEU A CA 1
ATOM 1404 C C . LEU A 1 195 ? -20.247 -9.184 36.179 1.00 69.12 195 LEU A C 1
ATOM 1406 O O . LEU A 1 195 ? -20.872 -9.763 37.072 1.00 69.12 195 LEU A O 1
ATOM 1410 N N . ALA A 1 196 ? -18.919 -9.044 36.211 1.00 73.69 196 ALA A N 1
ATOM 1411 C CA . ALA A 1 196 ? -18.082 -9.536 37.301 1.00 73.69 196 ALA A CA 1
ATOM 1412 C C . ALA A 1 196 ? -18.442 -8.870 38.642 1.00 73.69 196 ALA A C 1
ATOM 1414 O O . ALA A 1 196 ? -18.632 -9.564 39.646 1.00 73.69 196 ALA A O 1
ATOM 1415 N N . LEU A 1 197 ? -18.624 -7.545 38.658 1.00 77.00 197 LEU A N 1
ATOM 1416 C CA . LEU A 1 197 ? -19.085 -6.794 39.832 1.00 77.00 197 LEU A CA 1
ATOM 1417 C C . LEU A 1 197 ? -20.494 -7.216 40.270 1.00 77.00 197 LEU A C 1
ATOM 1419 O O . LEU A 1 197 ? -20.738 -7.407 41.462 1.00 77.00 197 LEU A O 1
ATOM 1423 N N . GLY A 1 198 ? -21.412 -7.427 39.326 1.00 75.12 198 GLY A N 1
ATOM 1424 C CA . GLY A 1 198 ? -22.765 -7.909 39.596 1.00 75.12 198 GLY A CA 1
ATOM 1425 C C . GLY A 1 198 ? -22.775 -9.303 40.230 1.00 75.12 198 GLY A C 1
ATOM 1426 O O . GLY A 1 198 ? -23.458 -9.530 41.232 1.00 75.12 198 GLY A O 1
ATOM 1427 N N . LEU A 1 199 ? -21.966 -10.229 39.711 1.00 75.44 199 LEU A N 1
ATOM 1428 C CA . LEU A 1 199 ? -21.788 -11.574 40.270 1.00 75.44 199 LEU A CA 1
ATOM 1429 C C . LEU A 1 199 ? -21.164 -11.532 41.675 1.00 75.44 199 LEU A C 1
ATOM 1431 O O . LEU A 1 199 ? -21.615 -12.252 42.575 1.00 75.44 199 LEU A O 1
ATOM 1435 N N . ALA A 1 200 ? -20.172 -10.665 41.893 1.00 80.12 200 ALA A N 1
ATOM 1436 C CA . ALA A 1 200 ? -19.559 -10.454 43.202 1.00 80.12 200 ALA A CA 1
ATOM 1437 C C . ALA A 1 200 ? -20.567 -9.893 44.220 1.00 80.12 200 ALA A C 1
ATOM 1439 O O . ALA A 1 200 ? -20.687 -10.425 45.327 1.00 80.12 200 ALA A O 1
ATOM 1440 N N . ALA A 1 201 ? -21.361 -8.891 43.832 1.00 77.88 201 ALA A N 1
ATOM 1441 C CA . ALA A 1 201 ? -22.408 -8.308 44.669 1.00 77.88 201 ALA A CA 1
ATOM 1442 C C . ALA A 1 201 ? -23.482 -9.340 45.053 1.00 77.88 201 ALA A C 1
ATOM 1444 O O . ALA A 1 201 ? -23.893 -9.408 46.214 1.00 77.88 201 ALA A O 1
ATOM 1445 N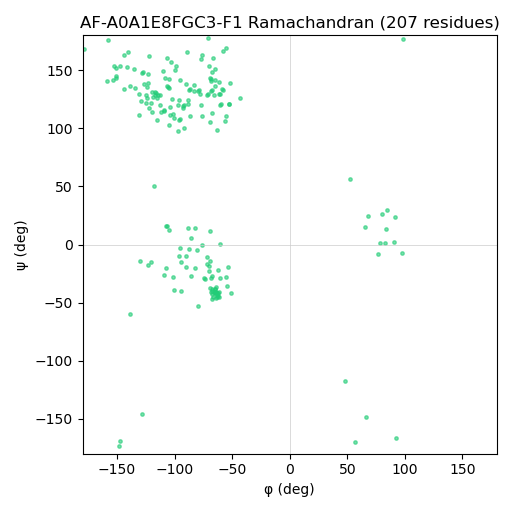 N . VAL A 1 202 ? -23.889 -10.211 44.119 1.00 76.50 202 VAL A N 1
ATOM 1446 C CA . VAL A 1 202 ? -24.817 -11.320 44.402 1.00 76.50 202 VAL A CA 1
ATOM 1447 C C . VAL A 1 202 ? -24.211 -12.308 45.398 1.00 76.50 202 VAL A C 1
ATOM 1449 O O . VAL A 1 202 ? -24.906 -12.751 46.314 1.00 76.50 202 VAL A O 1
ATOM 1452 N N . ARG A 1 203 ? -22.922 -12.643 45.268 1.00 76.12 203 ARG A N 1
ATOM 1453 C CA . ARG A 1 203 ? -22.226 -13.551 46.194 1.00 76.12 203 ARG A CA 1
ATOM 1454 C C . ARG A 1 203 ? -22.125 -12.974 47.607 1.00 76.12 203 ARG A C 1
ATOM 1456 O O . ARG A 1 203 ? -22.347 -13.710 48.568 1.00 76.12 203 ARG A O 1
ATOM 1463 N N . VAL A 1 204 ? -21.828 -11.682 47.739 1.00 75.69 204 VAL A N 1
ATOM 1464 C CA . VAL A 1 204 ? -21.762 -10.986 49.036 1.00 75.69 204 VAL A CA 1
ATOM 1465 C C . VAL A 1 204 ? -23.150 -10.890 49.675 1.00 75.69 204 VAL A C 1
ATOM 1467 O O . VAL A 1 204 ? -23.315 -11.285 50.827 1.00 75.69 204 VAL A O 1
ATOM 1470 N N . ALA A 1 205 ? -24.173 -10.491 48.915 1.00 71.56 205 ALA A N 1
ATOM 1471 C CA . ALA A 1 205 ? -25.553 -10.404 49.402 1.00 71.56 205 ALA A CA 1
ATOM 1472 C C . ALA A 1 205 ? -26.140 -11.760 49.843 1.00 71.56 205 ALA A C 1
ATOM 1474 O O . ALA A 1 205 ? -27.094 -11.811 50.619 1.00 71.56 205 ALA A O 1
ATOM 1475 N N . ARG A 1 206 ? -25.585 -12.874 49.348 1.00 68.06 206 ARG A N 1
ATOM 1476 C CA . ARG A 1 206 ? -25.968 -14.237 49.746 1.00 68.06 206 ARG A CA 1
ATOM 1477 C C . ARG A 1 206 ? -25.305 -14.701 51.045 1.00 68.06 206 ARG A C 1
ATOM 1479 O O . ARG A 1 206 ? -25.805 -15.644 51.640 1.00 68.06 206 ARG A O 1
ATOM 1486 N N . ARG A 1 207 ? -24.197 -14.073 51.458 1.00 63.91 207 ARG A N 1
ATOM 1487 C CA . ARG A 1 207 ? -23.487 -14.352 52.722 1.00 63.91 207 ARG A CA 1
ATOM 1488 C C . ARG A 1 207 ? -23.974 -13.498 53.894 1.00 63.91 207 ARG A C 1
ATOM 1490 O O . ARG A 1 207 ? -23.713 -13.854 55.033 1.00 63.91 207 ARG A O 1
ATOM 1497 N N . SER A 1 208 ? -24.642 -12.377 53.625 1.00 55.66 208 SER A N 1
ATOM 1498 C CA . SER A 1 208 ? -25.190 -11.480 54.653 1.00 55.66 208 SER A CA 1
ATOM 1499 C C . SER A 1 208 ? -26.619 -11.847 55.096 1.00 55.66 208 SER A C 1
ATOM 1501 O O . SER A 1 208 ? -27.302 -11.015 55.691 1.00 55.66 208 SER A O 1
ATOM 1503 N N . LYS A 1 209 ? -27.093 -13.046 54.748 1.00 49.50 209 LYS A N 1
ATOM 1504 C CA . LYS A 1 209 ? -28.337 -13.672 55.214 1.00 49.50 209 LYS A CA 1
ATOM 1505 C C . LYS A 1 209 ? -27.994 -15.008 55.843 1.00 49.50 209 LYS A C 1
ATOM 1507 O O . LYS A 1 209 ? -28.708 -15.373 56.796 1.00 49.50 209 LYS A O 1
#

Sequence (209 aa):
MKKYLIAMAVAMVASFSANASFITGVTGADMAGIEVTVSFLDGSIETATWEATSATAGGAFSETIGGWSLTLDGDSFGSNTDVPDVYVGVWNFYTGDVGGPLITALTVAILDAGFVFDILEGDNGDGTGAGRPAATDYESDALFLTFGNFYTGALAGTMYFFDEDNGFAPGQTIALMTDTDAFAEVPAPAGLSLLALGLAAVRVARRSK

Solvent-accessible surface area (backbone atoms only — not comparable to full-atom values): 10966 Å² total; per-residue (Å²): 114,73,74,59,55,53,54,50,52,53,48,53,64,70,40,73,75,78,73,74,50,60,38,76,75,36,22,24,25,70,51,42,59,22,41,38,35,40,33,33,75,89,70,50,73,50,74,26,57,21,39,55,77,49,95,34,19,13,34,22,54,48,91,77,70,36,60,24,33,40,33,27,66,37,38,21,57,58,35,78,46,102,47,88,95,42,73,44,13,50,33,41,36,34,39,13,42,75,88,39,61,44,30,36,34,41,38,41,43,28,42,93,53,45,30,32,33,26,51,39,63,71,43,68,81,73,59,60,52,58,25,33,59,67,47,62,76,70,86,60,98,50,58,44,81,48,74,38,67,64,77,50,91,53,26,22,22,28,43,39,40,34,28,82,81,76,35,42,60,35,58,40,75,37,46,35,33,43,23,45,32,32,61,36,87,68,73,77,56,63,32,62,58,49,50,52,50,50,54,50,52,53,55,52,62,64,70,78,108

Secondary structure (DSSP, 8-state):
-HHHHHHHHHHHHTTS--PPPEES--BTTTTTT-EEEEEETTS-EEEEE-EE-SSSEEEEE-SSSTT-EEEEESB-S-EE-SSTT-EESEEEEE--STTSPPEEEEEEE-TTTTEEEE--TT--SSSSSS----EES---TTEEEEEEEEEETTEEEEEEEEETTT-BPTT-EEEEE--EEEEP-----HHHHHHHHHHHHHHHHHH--

pLDDT: mean 81.35, std 15.21, range [48.47, 98.06]

Organism: NCBI:txid1856405